Protein AF-A0AA88YKV3-F1 (afdb_monomer)

Mean predicted aligned error: 18.61 Å

Foldseek 3Di:
DDDDDDDDDDDDDDDDDDPDDDDDDDDDPPPPDDDDPDDDPDPPPDDPDPPPVVVVVVVVCCVVVVPPVVLVVLVVVLVVLVVCLVVDPDDPVVSVVSVVVSVVSVVVSVVVVVVVVVVVVVVVVVVVVVVVVVVVVVVVVVVVVVVVVVVVVVVVVVVVVVVVVVVVVVVVVVVVVDDDPVVVVVVVVVVVVVVVVVVVVVVVVVVVVVVVVVVVVVVVVVVVVVVVVVVVVVVVVVVVVVPVVPD

InterPro domains:
  IPR008501 THO complex subunit 7/Mft1 [PF05615] (57-188)

Sequence (247 aa):
MRKERGGCEGEGGGGLWEVGDKGAERGTLCLFPNPVKGKNEREGEEGGREGSGRYDIIKKRLLIEGDGGNDDKRLNSLLKSFVRWCNSDEGDEDSNLAHQRMLAQLAQSEYTIEKSLYVHRMNLREQENYEKLCKQIESKIKEATEKIAECKSELQQAKRIRKNRQEYDALAKVIQQHPDRQSTTKQLETLDKDVTLLEEQKETLEQKLDLRRKQFHVLIAAIHEMEKILEEDEVKDEENESTMDTS

Secondary structure (DSSP, 8-state):
-------------------------------PPPPP------------STTHHHHHHHHHHHHHHSSHHHHHHHHHHHHHHHHHHHT----HHHHHHHHHHHHHHHHHHHHHHHHHHHHHHHHHHHHHHHHHHHHHHHHHHHHHHHHHHHHHHHHHHHHHHHHHHHHHHHHHHHHTTSPPHHHHHHHHHHHHHHHHHHHHHHHHHHHHHHHHHHHHHHHHHHHHHHHHHHHHHHHHHHHHHHHTT--

Radius of gyration: 63.81 Å; Cα contacts (8 Å, |Δi|>4): 19; chains: 1; bounding box: 122×54×195 Å

Solvent-accessible surface area (backbone atoms only — not comparable to full-atom values): 14901 Å² total; per-residue (Å²): 134,81,90,81,90,84,85,82,88,82,88,86,79,89,82,88,77,84,78,82,88,75,90,75,92,77,93,73,88,77,76,74,78,76,84,78,76,88,72,80,85,72,78,84,83,82,87,84,73,82,65,57,66,58,51,53,50,53,52,52,46,48,64,64,72,50,62,67,69,56,53,57,53,51,52,54,50,47,52,54,50,49,58,48,60,76,70,53,93,61,58,76,70,63,50,50,53,52,51,54,53,48,52,52,52,47,54,54,50,53,51,50,53,53,51,50,54,51,52,51,56,49,51,52,54,50,50,55,50,50,55,51,49,50,54,52,51,53,49,52,50,51,54,51,53,50,52,51,52,50,54,52,51,52,50,53,51,53,50,50,53,52,51,52,51,51,53,50,54,53,51,51,56,57,55,66,74,49,79,60,67,70,61,53,51,53,51,50,57,50,51,52,51,53,49,55,52,50,51,52,51,49,51,56,48,50,55,50,51,52,50,50,54,52,53,51,52,53,51,51,53,53,48,54,51,50,52,50,51,51,55,55,48,54,55,47,51,56,53,51,61,64,52,68,81,67,124

Organism: Pinctada imbricata (NCBI:txid66713)

Structure (mmCIF, N/CA/C/O backbone):
data_AF-A0AA88YKV3-F1
#
_entry.id   AF-A0AA88YKV3-F1
#
loop_
_atom_site.group_PDB
_atom_site.id
_atom_site.type_symbol
_atom_site.label_atom_id
_atom_site.label_alt_id
_atom_site.label_comp_id
_atom_site.label_asym_id
_atom_site.label_entity_id
_atom_site.label_seq_id
_atom_site.pdbx_PDB_ins_code
_atom_site.Cartn_x
_atom_site.Cartn_y
_atom_site.Cartn_z
_atom_site.occupancy
_atom_site.B_iso_or_equiv
_atom_site.auth_seq_id
_atom_site.auth_comp_id
_atom_site.auth_asym_id
_atom_site.auth_atom_id
_atom_site.pdbx_PDB_model_num
ATOM 1 N N . MET A 1 1 ? 18.292 -0.147 72.577 1.00 35.31 1 MET A N 1
ATOM 2 C CA . MET A 1 1 ? 18.913 1.004 71.884 1.00 35.31 1 MET A CA 1
ATOM 3 C C . MET A 1 1 ? 18.288 1.131 70.496 1.00 35.31 1 MET A C 1
ATOM 5 O O . MET A 1 1 ? 18.270 0.118 69.821 1.00 35.31 1 MET A O 1
ATOM 9 N N . ARG A 1 2 ? 17.804 2.345 70.148 1.00 36.56 2 ARG A N 1
ATOM 10 C CA . ARG A 1 2 ? 17.499 2.934 68.805 1.00 36.56 2 ARG A CA 1
ATOM 11 C C . ARG A 1 2 ? 16.545 2.151 67.867 1.00 36.56 2 ARG A C 1
ATOM 13 O O . ARG A 1 2 ? 16.846 1.027 67.516 1.00 36.56 2 ARG A O 1
ATOM 20 N N . LYS A 1 3 ? 15.325 2.608 67.513 1.00 42.56 3 LYS A N 1
ATOM 21 C CA . LYS A 1 3 ? 14.880 3.830 66.773 1.00 42.56 3 LYS A CA 1
ATOM 22 C C . LYS A 1 3 ? 15.580 3.919 65.403 1.00 42.56 3 LYS A C 1
ATOM 24 O O . LYS A 1 3 ? 16.797 3.969 65.392 1.00 42.56 3 LYS A O 1
ATOM 29 N N . GLU A 1 4 ? 14.880 3.783 64.272 1.00 43.06 4 GLU A N 1
ATOM 30 C CA . GLU A 1 4 ? 14.285 4.854 63.428 1.00 43.06 4 GLU A CA 1
ATOM 31 C C . GLU A 1 4 ? 13.470 4.180 62.289 1.00 43.06 4 GLU A C 1
ATOM 33 O O . GLU A 1 4 ? 13.871 3.128 61.808 1.00 43.06 4 GLU A O 1
ATOM 38 N N . ARG A 1 5 ? 12.208 4.534 61.991 1.00 44.56 5 ARG A N 1
ATOM 39 C CA . ARG A 1 5 ? 11.706 5.595 61.080 1.00 44.56 5 ARG A CA 1
ATOM 40 C C . ARG A 1 5 ? 12.505 5.818 59.783 1.00 44.56 5 ARG A C 1
ATOM 42 O O . ARG A 1 5 ? 13.633 6.278 59.834 1.00 44.56 5 ARG A O 1
ATOM 49 N N . GLY A 1 6 ? 11.829 5.653 58.644 1.00 37.69 6 GLY A N 1
ATOM 50 C CA . GLY A 1 6 ? 12.255 6.171 57.343 1.00 37.69 6 GLY A CA 1
ATOM 51 C C . GLY A 1 6 ? 11.133 6.048 56.313 1.00 37.69 6 GLY A C 1
ATOM 52 O O . GLY A 1 6 ? 10.917 4.971 55.771 1.00 37.69 6 GLY A O 1
ATOM 53 N N . GLY A 1 7 ? 10.395 7.138 56.097 1.00 34.47 7 GLY A N 1
ATOM 54 C CA . GLY A 1 7 ? 9.597 7.343 54.891 1.00 34.47 7 GLY A CA 1
ATOM 55 C C . GLY A 1 7 ? 10.447 8.022 53.817 1.00 34.47 7 GLY A C 1
ATOM 56 O O . GLY A 1 7 ? 11.423 8.690 54.150 1.00 34.47 7 GLY A O 1
ATOM 57 N N . CYS A 1 8 ? 10.059 7.865 52.553 1.00 38.47 8 CYS A N 1
ATOM 58 C CA . CYS A 1 8 ? 10.439 8.778 51.481 1.00 38.47 8 CYS A CA 1
ATOM 59 C C . CYS A 1 8 ? 9.261 8.937 50.521 1.00 38.47 8 CYS A C 1
ATOM 61 O O . CYS A 1 8 ? 8.749 7.966 49.965 1.00 38.47 8 CYS A O 1
ATOM 63 N N . GLU A 1 9 ? 8.858 10.192 50.390 1.00 36.56 9 GLU A N 1
ATOM 64 C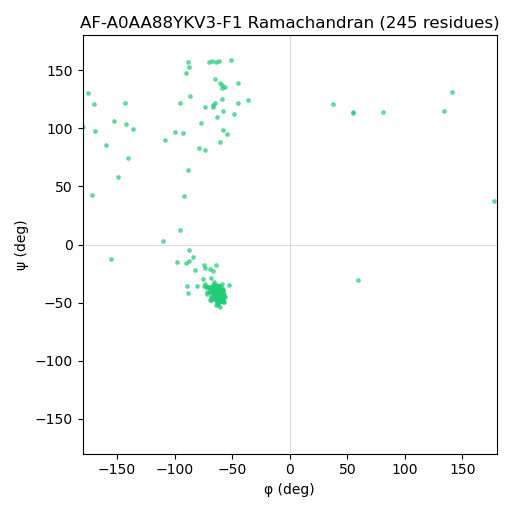 CA . GLU A 1 9 ? 7.977 10.753 49.381 1.00 36.56 9 GLU A CA 1
ATOM 65 C C . GLU A 1 9 ? 8.691 10.783 48.020 1.00 36.56 9 GLU A C 1
ATOM 67 O O . GLU A 1 9 ? 9.920 10.798 47.939 1.00 36.56 9 GLU A O 1
ATOM 72 N N . GLY A 1 10 ? 7.904 10.809 46.948 1.00 36.16 10 GLY A N 1
ATOM 73 C CA . GLY A 1 10 ? 8.374 10.969 45.579 1.00 36.16 10 GLY A CA 1
ATOM 74 C C . GLY A 1 10 ? 7.229 11.453 44.702 1.00 36.16 10 GLY A C 1
ATOM 75 O O . GLY A 1 10 ? 6.502 10.652 44.123 1.00 36.16 10 GLY A O 1
ATOM 76 N N . GLU A 1 11 ? 7.053 12.771 44.685 1.00 37.50 11 GLU A N 1
ATOM 77 C CA . GLU A 1 11 ? 6.176 13.529 43.797 1.00 37.50 11 GLU A CA 1
ATOM 78 C C . GLU A 1 11 ? 6.645 13.483 42.330 1.00 37.50 11 GLU A C 1
ATOM 80 O O . GLU A 1 11 ? 7.827 13.311 42.034 1.00 37.50 11 GLU A O 1
ATOM 85 N N . GLY A 1 12 ? 5.702 13.742 41.420 1.00 35.78 12 GLY A N 1
ATOM 86 C CA . GLY A 1 12 ? 5.938 14.088 40.015 1.00 35.78 12 GLY A CA 1
ATOM 87 C C . GLY A 1 12 ? 5.015 13.285 39.096 1.00 35.78 12 GLY A C 1
ATOM 88 O O . GLY A 1 12 ? 5.107 12.070 39.040 1.00 35.78 12 GLY A O 1
ATOM 89 N N . GLY A 1 13 ? 4.072 13.840 38.344 1.00 34.50 13 GLY A N 1
ATOM 90 C CA . GLY A 1 13 ? 3.822 15.218 37.951 1.00 34.50 13 GLY A CA 1
ATOM 91 C C . GLY A 1 13 ? 3.354 15.205 36.491 1.00 34.50 13 GLY A C 1
ATOM 92 O O . GLY A 1 13 ? 4.001 14.587 35.656 1.00 34.50 13 GLY A O 1
ATOM 93 N N . GLY A 1 14 ? 2.250 15.898 36.198 1.00 33.28 14 GLY A N 1
ATOM 94 C CA . GLY A 1 14 ? 1.965 16.475 34.877 1.00 33.28 14 GLY A CA 1
ATOM 95 C C . GLY A 1 14 ? 1.402 15.550 33.791 1.00 33.28 14 GLY A C 1
ATOM 96 O O . GLY A 1 14 ? 2.096 14.708 33.236 1.00 33.28 14 GLY A O 1
ATOM 97 N N . GLY A 1 15 ? 0.153 15.804 33.391 1.00 34.34 15 GLY A N 1
ATOM 98 C CA . GLY A 1 15 ? -0.417 15.208 32.180 1.00 34.34 15 GLY A CA 1
ATOM 99 C C . GLY A 1 15 ? -1.875 15.559 31.907 1.00 34.34 15 GLY A C 1
ATOM 100 O O . GLY A 1 15 ? -2.638 14.697 31.486 1.00 34.34 15 GLY A O 1
ATOM 101 N N . LEU A 1 16 ? -2.263 16.803 32.191 1.00 33.75 16 LEU A N 1
ATOM 102 C CA . LEU A 1 16 ? -3.545 17.397 31.826 1.00 33.75 16 LEU A CA 1
ATOM 103 C C . LEU A 1 16 ? -3.647 17.461 30.292 1.00 33.75 16 LEU A C 1
ATOM 105 O O . LEU A 1 16 ? -2.940 18.246 29.668 1.00 33.75 16 LEU A O 1
ATOM 109 N N . TRP A 1 17 ? -4.516 16.654 29.685 1.00 34.31 17 TRP A N 1
ATOM 110 C CA . TRP A 1 17 ? -4.969 16.882 28.312 1.00 34.31 17 TRP A CA 1
ATOM 111 C C . TRP A 1 17 ? -6.417 17.351 28.367 1.00 34.31 17 TRP A C 1
ATOM 113 O O . TRP A 1 17 ? -7.357 16.557 28.374 1.00 34.31 17 TRP A O 1
ATOM 123 N N . GLU A 1 18 ? -6.569 18.672 28.451 1.00 32.56 18 GLU A N 1
ATOM 124 C CA . GLU A 1 18 ? -7.800 19.364 28.090 1.00 32.56 18 GLU A CA 1
ATOM 125 C C . GLU A 1 18 ? -8.128 19.036 26.629 1.00 32.56 18 GLU A C 1
ATOM 127 O O . GLU A 1 18 ? -7.399 19.421 25.713 1.00 32.56 18 GLU A O 1
ATOM 132 N N . VAL A 1 19 ? -9.239 18.343 26.390 1.00 41.31 19 VAL A N 1
ATOM 133 C CA . VAL A 1 19 ? -9.866 18.334 25.067 1.00 41.31 19 VAL A CA 1
ATOM 134 C C . VAL A 1 19 ? -11.015 19.322 25.135 1.00 41.31 19 VAL A C 1
ATOM 136 O O . VAL A 1 19 ? -12.089 19.027 25.652 1.00 41.31 19 VAL A O 1
ATOM 139 N N . GLY A 1 20 ? -10.713 20.533 24.672 1.00 33.72 20 GLY A N 1
ATOM 140 C CA . GLY A 1 20 ? -11.648 21.638 24.573 1.00 33.72 20 GLY A CA 1
ATOM 141 C C . GLY A 1 20 ? -12.844 21.288 23.697 1.00 33.72 20 GLY A C 1
ATOM 142 O O . GLY A 1 20 ? -12.710 20.911 22.532 1.00 33.72 20 GLY A O 1
ATOM 143 N N . ASP A 1 21 ? -14.011 21.469 24.296 1.00 37.34 21 ASP A N 1
ATOM 144 C CA . ASP A 1 21 ? -15.317 21.424 23.670 1.00 37.34 21 ASP A CA 1
ATOM 145 C C . ASP A 1 21 ? -15.514 22.697 22.827 1.00 37.34 21 ASP A C 1
ATOM 147 O O . ASP A 1 21 ? -15.481 23.821 23.337 1.00 37.34 21 ASP A O 1
ATOM 151 N N . LYS A 1 22 ? -15.687 22.537 21.514 1.00 42.28 22 LYS A N 1
ATOM 152 C CA . LYS A 1 22 ? -16.253 23.572 20.641 1.00 42.28 22 LYS A CA 1
ATOM 153 C C . LYS A 1 22 ? -17.252 22.919 19.705 1.00 42.28 22 LYS A C 1
ATOM 155 O O . LYS A 1 22 ? -16.893 22.335 18.684 1.00 42.28 22 LYS A O 1
ATOM 160 N N . GLY A 1 23 ? -18.520 23.057 20.073 1.00 36.56 23 GLY A N 1
ATOM 161 C CA . GLY A 1 23 ? -19.649 22.761 19.213 1.00 36.56 23 GLY A CA 1
ATOM 162 C C . GLY A 1 23 ? -19.662 23.628 17.954 1.00 36.56 23 GLY A C 1
ATOM 163 O O . GLY A 1 23 ? -19.419 24.834 17.993 1.00 36.56 23 GLY A O 1
ATOM 164 N N . ALA A 1 24 ? -20.000 22.991 16.838 1.00 35.62 24 ALA A N 1
ATOM 165 C CA . ALA A 1 24 ? -20.683 23.620 15.720 1.00 35.62 24 ALA A CA 1
ATOM 166 C C . ALA A 1 24 ? -21.480 22.541 14.984 1.00 35.62 24 ALA A C 1
ATOM 168 O O . ALA A 1 24 ? -20.936 21.676 14.297 1.00 35.62 24 ALA A O 1
ATOM 169 N N . GLU A 1 25 ? -22.791 22.602 15.170 1.00 39.03 25 GLU A N 1
ATOM 170 C CA . GLU A 1 25 ? -23.783 21.875 14.400 1.00 39.03 25 GLU A CA 1
ATOM 171 C C . GLU A 1 25 ? -23.633 22.183 12.903 1.00 39.03 25 GLU A C 1
ATOM 173 O O . GLU A 1 25 ? -23.511 23.340 12.496 1.00 39.03 25 GLU A O 1
ATOM 178 N N . ARG A 1 26 ? -23.702 21.143 12.069 1.00 39.50 26 ARG A N 1
ATOM 179 C CA . ARG A 1 26 ? -24.532 21.122 10.857 1.00 39.50 26 ARG A CA 1
ATOM 180 C C . ARG A 1 26 ? -24.556 19.708 10.300 1.00 39.50 26 ARG A C 1
ATOM 182 O O . ARG A 1 26 ? -23.526 19.113 9.997 1.00 39.50 26 ARG A O 1
ATOM 189 N N . GLY A 1 27 ? -25.768 19.174 10.210 1.00 43.03 27 GLY A N 1
ATOM 190 C CA . GLY A 1 27 ? -26.036 17.845 9.708 1.00 43.03 27 GLY A CA 1
ATOM 191 C C . GLY A 1 27 ? -25.536 17.660 8.282 1.00 43.03 27 GLY A C 1
ATOM 192 O O . GLY A 1 27 ? -25.794 18.455 7.384 1.00 43.03 27 GLY A O 1
ATOM 193 N N . THR A 1 28 ? -24.875 16.536 8.061 1.00 36.38 28 THR A N 1
ATOM 194 C CA . THR A 1 28 ? -24.963 15.825 6.794 1.00 36.38 28 THR A CA 1
ATOM 195 C C . THR A 1 28 ? -24.965 14.350 7.154 1.00 36.38 28 THR A C 1
ATOM 197 O O . THR A 1 28 ? -23.952 13.782 7.556 1.00 36.38 28 THR A O 1
ATOM 200 N N . LEU A 1 29 ? -26.151 13.746 7.088 1.00 36.62 29 LEU A N 1
ATOM 201 C CA . LEU A 1 29 ? -26.323 12.300 7.069 1.00 36.62 29 LEU A CA 1
ATOM 202 C C . LEU A 1 29 ? -25.605 11.773 5.822 1.00 36.62 29 LEU A C 1
ATOM 204 O O . LEU A 1 29 ? -26.194 11.643 4.753 1.00 36.62 29 LEU A O 1
ATOM 208 N N . CYS A 1 30 ? -24.315 11.478 5.946 1.00 31.42 30 CYS A N 1
ATOM 209 C CA . CYS A 1 30 ? -23.611 10.663 4.969 1.00 31.42 30 CYS A CA 1
ATOM 210 C C . CYS A 1 30 ? -24.071 9.217 5.172 1.00 31.42 30 CYS A C 1
ATOM 212 O O . CYS A 1 30 ? -23.420 8.423 5.854 1.00 31.42 30 CYS A O 1
ATOM 214 N N . LEU A 1 31 ? -25.234 8.900 4.598 1.00 37.59 31 LEU A N 1
ATOM 215 C CA . LEU A 1 31 ? -25.661 7.543 4.288 1.00 37.59 31 LEU A CA 1
ATOM 216 C C . LEU A 1 31 ? -24.563 6.911 3.428 1.00 37.59 31 LEU A C 1
ATOM 218 O O . LEU A 1 31 ? -24.512 7.114 2.219 1.00 37.59 31 LEU A O 1
ATOM 222 N N . PHE A 1 32 ? -23.642 6.182 4.057 1.00 36.03 32 PHE A N 1
ATOM 223 C CA . PHE A 1 32 ? -22.751 5.289 3.329 1.00 36.03 32 PHE A CA 1
ATOM 224 C C . PHE A 1 32 ? -23.619 4.163 2.752 1.00 36.03 32 PHE A C 1
ATOM 226 O O . PHE A 1 32 ? -24.257 3.449 3.530 1.00 36.03 32 PHE A O 1
ATOM 233 N N . PRO A 1 33 ? -23.689 4.000 1.420 1.00 40.47 33 PRO A N 1
ATOM 234 C CA . PRO A 1 33 ? -24.485 2.941 0.834 1.00 40.47 33 PRO A CA 1
ATOM 235 C C . PRO A 1 33 ? -23.920 1.566 1.211 1.00 40.47 33 PRO A C 1
ATOM 237 O O . PRO A 1 33 ? -22.708 1.357 1.289 1.00 40.47 33 PRO A O 1
ATOM 240 N N . ASN A 1 34 ? -24.856 0.647 1.450 1.00 40.62 34 ASN A N 1
ATOM 241 C CA . ASN A 1 34 ? -24.658 -0.774 1.724 1.00 40.62 34 ASN A CA 1
ATOM 242 C C . ASN A 1 34 ? -23.762 -1.474 0.679 1.00 40.62 34 ASN A C 1
ATOM 244 O O . ASN A 1 34 ? -23.638 -1.004 -0.456 1.00 40.62 34 ASN A O 1
ATOM 248 N N . PRO A 1 35 ? -23.152 -2.620 1.037 1.00 39.03 35 PRO A N 1
ATOM 249 C CA . PRO A 1 35 ? -22.103 -3.251 0.251 1.00 39.03 35 PRO A CA 1
ATOM 250 C C . PRO A 1 35 ? -22.648 -3.752 -1.089 1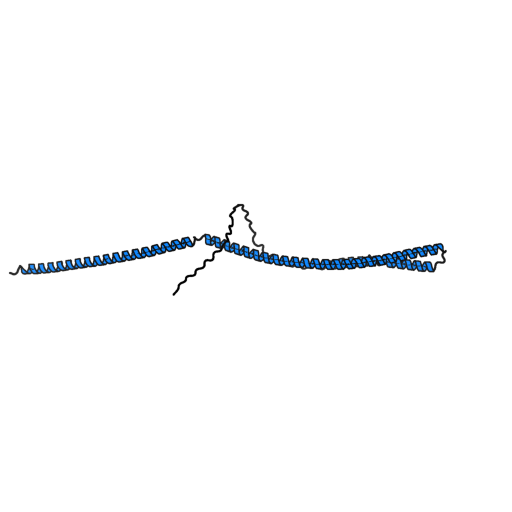.00 39.03 35 PRO A C 1
ATOM 252 O O . PRO A 1 35 ? -23.537 -4.603 -1.150 1.00 39.03 35 PRO A O 1
ATOM 255 N N . VAL A 1 36 ? -22.087 -3.230 -2.180 1.00 43.75 36 VAL A N 1
ATOM 256 C CA . VAL A 1 36 ? -22.326 -3.752 -3.525 1.00 43.75 36 VAL A CA 1
ATOM 257 C C . VAL A 1 36 ? -21.747 -5.164 -3.592 1.00 43.75 36 VAL A C 1
ATOM 259 O O . VAL A 1 36 ? -20.563 -5.380 -3.335 1.00 43.75 36 VAL A O 1
ATOM 262 N N . LYS A 1 37 ? -22.628 -6.117 -3.915 1.00 39.84 37 LYS A N 1
ATOM 263 C CA . LYS A 1 37 ? -22.332 -7.526 -4.192 1.00 39.84 37 LYS A CA 1
ATOM 264 C C . LYS A 1 37 ? -21.116 -7.661 -5.111 1.00 39.84 37 LYS A C 1
ATOM 266 O O . LYS A 1 37 ? -20.981 -6.912 -6.079 1.00 39.84 37 LYS A O 1
ATOM 271 N N . GLY A 1 38 ? -20.273 -8.643 -4.788 1.00 45.12 38 GLY A N 1
ATOM 272 C CA . GLY A 1 38 ? -19.049 -8.976 -5.504 1.00 45.12 38 GLY A CA 1
ATOM 273 C C . GLY A 1 38 ? -19.248 -8.992 -7.016 1.00 45.12 38 GLY A C 1
ATOM 274 O O . GLY A 1 38 ? -20.083 -9.723 -7.546 1.00 45.12 38 GLY A O 1
ATOM 275 N N . LYS A 1 39 ? -18.469 -8.157 -7.699 1.00 37.12 39 LYS A N 1
ATOM 276 C CA . LYS A 1 39 ? -18.205 -8.300 -9.124 1.00 37.12 39 LYS A CA 1
ATOM 277 C C . LYS A 1 39 ? -16.897 -9.063 -9.249 1.00 37.12 39 LYS A C 1
ATOM 279 O O . LYS A 1 39 ? -15.892 -8.615 -8.709 1.00 37.12 39 LYS A O 1
ATOM 284 N N . ASN A 1 40 ? -16.972 -10.199 -9.938 1.00 34.38 40 ASN A N 1
ATOM 285 C CA . ASN A 1 40 ? -15.843 -10.994 -10.401 1.00 34.38 40 ASN A CA 1
ATOM 286 C C . ASN A 1 40 ? -14.681 -10.099 -10.831 1.00 34.38 40 ASN A C 1
ATOM 288 O O . ASN A 1 40 ? -14.838 -9.256 -11.721 1.00 34.38 40 ASN A O 1
ATOM 292 N N . GLU A 1 41 ? -13.527 -10.342 -10.220 1.00 36.69 41 GLU A N 1
ATOM 293 C CA . GLU A 1 41 ? -12.229 -10.024 -10.791 1.00 36.69 41 GLU A CA 1
ATOM 294 C C . GLU A 1 41 ? -12.158 -10.769 -12.129 1.00 36.69 41 GLU A C 1
ATOM 296 O O . GLU A 1 41 ? -11.981 -11.981 -12.187 1.00 36.69 41 GLU A O 1
ATOM 301 N N . ARG A 1 42 ? -12.443 -10.053 -13.221 1.00 38.91 42 ARG A N 1
ATOM 302 C CA . ARG A 1 42 ? -12.072 -10.510 -14.555 1.00 38.91 42 ARG A CA 1
ATOM 303 C C . ARG A 1 42 ? -10.588 -10.225 -14.689 1.00 38.91 42 ARG A C 1
ATOM 305 O O . ARG A 1 42 ? -10.193 -9.068 -14.824 1.00 38.91 42 ARG A O 1
ATOM 312 N N . GLU A 1 43 ? -9.807 -11.290 -14.593 1.00 38.59 43 GLU A N 1
ATOM 313 C CA . GLU A 1 43 ? -8.436 -11.362 -15.072 1.00 38.59 43 GLU A CA 1
ATOM 314 C C . GLU A 1 43 ? -8.406 -10.820 -16.504 1.00 38.59 43 GLU A C 1
ATOM 316 O O . GLU A 1 43 ? -9.034 -11.355 -17.416 1.00 38.59 43 GLU A O 1
ATOM 321 N N . GLY A 1 44 ? -7.756 -9.672 -16.671 1.00 34.53 44 GLY A N 1
ATOM 322 C CA . GLY A 1 44 ? -7.442 -9.100 -17.970 1.00 34.53 44 GLY A CA 1
ATOM 323 C C . GLY A 1 44 ? -6.107 -9.646 -18.451 1.00 34.53 44 GLY A C 1
ATOM 324 O O . GLY A 1 44 ? -5.151 -8.888 -18.564 1.00 34.53 44 GLY A O 1
ATOM 325 N N . GLU A 1 45 ? -6.029 -10.950 -18.697 1.00 46.12 45 GLU A N 1
ATOM 326 C CA . GLU A 1 45 ? -5.022 -11.521 -19.587 1.00 46.12 45 GLU A CA 1
ATOM 327 C C . GLU A 1 45 ? -5.646 -11.608 -20.977 1.00 46.12 45 GLU A C 1
ATOM 329 O O . GLU A 1 45 ? -6.389 -12.536 -21.251 1.00 46.12 45 GLU A O 1
ATOM 334 N N . GLU A 1 46 ? -5.396 -10.617 -21.833 1.00 44.47 46 GLU A N 1
ATOM 335 C CA . GLU A 1 46 ? -5.361 -10.784 -23.294 1.00 44.47 46 GLU A CA 1
ATOM 336 C C . GLU A 1 46 ? -5.033 -9.437 -23.945 1.00 44.47 46 GLU A C 1
ATOM 338 O O . GLU A 1 46 ? -5.859 -8.536 -24.068 1.00 44.47 46 GLU A O 1
ATOM 343 N N . GLY A 1 47 ? -3.775 -9.280 -24.346 1.00 39.75 47 GLY A N 1
ATOM 344 C CA . GLY A 1 47 ? -3.305 -8.064 -25.005 1.00 39.75 47 GLY A CA 1
ATOM 345 C C . GLY A 1 47 ? -1.892 -8.209 -25.545 1.00 39.75 47 GLY A C 1
ATOM 346 O O . GLY A 1 47 ? -1.065 -7.326 -25.360 1.00 39.75 47 GLY A O 1
ATOM 347 N N . GLY A 1 48 ? -1.575 -9.350 -26.159 1.00 42.66 48 GLY A N 1
ATOM 348 C CA . GLY A 1 48 ? -0.203 -9.660 -26.553 1.00 42.66 48 GLY A CA 1
ATOM 349 C C . GLY A 1 48 ? -0.111 -10.532 -27.793 1.00 42.66 48 GLY A C 1
ATOM 350 O O . GLY A 1 48 ? 0.456 -11.613 -27.713 1.00 42.66 48 GLY A O 1
ATOM 351 N N . ARG A 1 49 ? -0.667 -10.107 -28.939 1.00 45.44 49 ARG A N 1
ATOM 352 C CA . ARG A 1 49 ? -0.339 -10.761 -30.229 1.00 45.44 49 ARG A CA 1
ATOM 353 C C . ARG A 1 49 ? -0.502 -9.932 -31.505 1.00 45.44 49 ARG A C 1
ATOM 355 O O . ARG A 1 49 ? 0.054 -10.322 -32.524 1.00 45.44 49 ARG A O 1
ATOM 362 N N . GLU A 1 50 ? -1.150 -8.767 -31.479 1.00 44.38 50 GLU A N 1
ATOM 363 C CA . GLU A 1 50 ? -1.355 -7.961 -32.704 1.00 44.38 50 GLU A CA 1
ATOM 364 C C . GLU A 1 50 ? -0.215 -6.973 -33.038 1.00 44.38 50 GLU A C 1
ATOM 366 O O . GLU A 1 50 ? -0.226 -6.322 -34.086 1.00 44.38 50 GLU A O 1
ATOM 371 N N . GLY A 1 51 ? 0.799 -6.855 -32.174 1.00 51.44 51 GLY A N 1
ATOM 372 C CA . GLY A 1 51 ? 1.946 -5.958 -32.381 1.00 51.44 51 GLY A CA 1
ATOM 373 C C . GLY A 1 51 ? 3.055 -6.513 -33.287 1.00 51.44 51 GLY A C 1
ATOM 374 O O . GLY A 1 51 ? 3.811 -5.733 -33.862 1.00 51.44 51 GLY A O 1
ATOM 375 N N . SER A 1 52 ? 3.144 -7.840 -33.454 1.00 55.78 52 SER A N 1
ATOM 376 C CA . SER A 1 52 ? 4.289 -8.488 -34.121 1.00 55.78 52 SER A CA 1
ATOM 377 C C . SER A 1 52 ? 4.335 -8.200 -35.625 1.00 55.78 52 SER A C 1
ATOM 379 O O . SER A 1 52 ? 5.355 -7.758 -36.142 1.00 55.78 52 SER A O 1
ATOM 381 N N . GLY A 1 53 ? 3.208 -8.347 -36.331 1.00 67.12 53 GLY A N 1
ATOM 382 C CA . GLY A 1 53 ? 3.182 -8.209 -37.793 1.00 67.12 53 GLY A CA 1
ATOM 383 C C . GLY A 1 53 ? 3.476 -6.789 -38.291 1.00 67.12 53 GL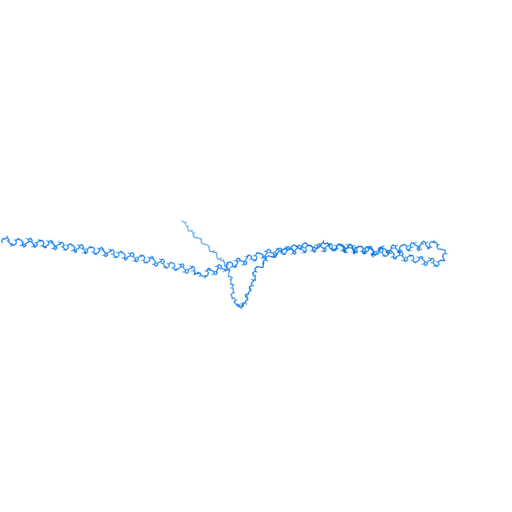Y A C 1
ATOM 384 O O . GLY A 1 53 ? 4.149 -6.614 -39.303 1.00 67.12 53 GLY A O 1
ATOM 385 N N . ARG A 1 54 ? 3.030 -5.753 -37.564 1.00 72.25 54 ARG A N 1
ATOM 386 C CA . ARG A 1 54 ? 3.340 -4.352 -37.906 1.00 72.25 54 ARG A CA 1
ATOM 387 C C . ARG A 1 54 ? 4.813 -4.026 -37.690 1.00 72.25 54 ARG A C 1
ATOM 389 O O . ARG A 1 54 ? 5.403 -3.353 -38.530 1.00 72.25 54 ARG A O 1
ATOM 396 N N . TYR A 1 55 ? 5.404 -4.527 -36.608 1.00 71.88 55 TYR A N 1
ATOM 397 C CA . TYR A 1 55 ? 6.830 -4.364 -36.342 1.00 71.88 55 TYR A CA 1
ATOM 398 C C . TYR A 1 55 ? 7.681 -5.015 -37.440 1.00 71.88 55 TYR A C 1
ATOM 400 O O . TYR A 1 55 ? 8.608 -4.391 -37.952 1.00 71.88 55 TYR A O 1
ATOM 408 N N . ASP A 1 56 ? 7.305 -6.214 -37.885 1.00 75.50 56 ASP A N 1
ATOM 409 C CA . ASP A 1 56 ? 8.005 -6.921 -38.960 1.00 75.50 56 ASP A CA 1
ATOM 410 C C . ASP A 1 56 ? 7.906 -6.197 -40.313 1.00 75.50 56 ASP A C 1
ATOM 412 O O . ASP A 1 56 ? 8.873 -6.169 -41.076 1.00 75.50 56 ASP A O 1
ATOM 416 N N . ILE A 1 57 ? 6.767 -5.560 -40.608 1.00 76.88 57 ILE A N 1
ATOM 417 C CA . ILE A 1 57 ? 6.587 -4.734 -41.813 1.00 76.88 57 ILE A CA 1
ATOM 418 C C . ILE A 1 57 ? 7.443 -3.466 -41.736 1.00 76.88 57 ILE A C 1
ATOM 420 O O . ILE A 1 57 ? 8.128 -3.135 -42.703 1.00 76.88 57 ILE A O 1
ATOM 424 N N . ILE A 1 58 ? 7.451 -2.778 -40.592 1.00 74.88 58 ILE A N 1
ATOM 425 C CA . ILE A 1 58 ? 8.262 -1.570 -40.376 1.00 74.88 58 ILE A CA 1
ATOM 426 C C . ILE A 1 58 ? 9.755 -1.907 -40.479 1.00 74.88 58 ILE A C 1
ATOM 428 O O . ILE A 1 58 ? 10.494 -1.211 -41.171 1.00 74.88 58 ILE A O 1
ATOM 432 N N . LYS A 1 59 ? 10.190 -3.021 -39.881 1.00 72.25 59 LYS A N 1
ATOM 433 C CA . LYS A 1 59 ? 11.568 -3.520 -39.949 1.00 72.25 59 LYS A CA 1
ATOM 434 C C . LYS A 1 59 ? 11.987 -3.871 -41.377 1.00 72.25 59 LYS A C 1
ATOM 436 O O . LYS A 1 59 ? 13.058 -3.461 -41.812 1.00 72.25 59 LYS A O 1
ATOM 441 N N . LYS A 1 60 ? 11.143 -4.587 -42.130 1.00 68.38 60 LYS A N 1
ATOM 442 C CA . LYS A 1 60 ? 11.399 -4.895 -43.549 1.00 68.38 60 LYS A CA 1
ATOM 443 C C . LYS A 1 60 ? 11.465 -3.631 -44.399 1.00 68.38 60 LYS A C 1
ATOM 445 O O . LYS A 1 60 ? 12.352 -3.516 -45.236 1.00 68.38 60 LYS A O 1
ATOM 450 N N . ARG A 1 61 ? 10.570 -2.670 -44.164 1.00 69.31 61 ARG A N 1
ATOM 451 C CA . ARG A 1 61 ? 10.562 -1.392 -44.879 1.00 69.31 61 ARG A CA 1
ATOM 452 C C . ARG A 1 61 ? 11.826 -0.579 -44.603 1.00 69.31 61 ARG A C 1
ATOM 454 O O . ARG A 1 61 ? 12.455 -0.129 -45.548 1.00 69.31 61 ARG A O 1
ATOM 461 N N . LEU A 1 62 ? 12.250 -0.482 -43.344 1.00 68.94 62 LEU A N 1
ATOM 462 C CA . LEU A 1 62 ? 13.506 0.168 -42.952 1.00 68.94 62 LEU A CA 1
ATOM 463 C C . LEU A 1 62 ? 14.744 -0.511 -43.550 1.00 68.94 62 LEU A C 1
ATOM 465 O O . LEU A 1 62 ? 15.685 0.179 -43.907 1.00 68.94 62 LEU A O 1
ATOM 469 N N . LEU A 1 63 ? 14.755 -1.838 -43.687 1.00 63.91 63 LEU A N 1
ATOM 470 C CA . LEU A 1 63 ? 15.880 -2.565 -44.290 1.00 63.91 63 LEU A CA 1
ATOM 471 C C . LEU A 1 63 ? 15.944 -2.427 -45.821 1.00 63.91 63 LEU A C 1
ATOM 473 O O . LEU A 1 63 ? 17.029 -2.497 -46.387 1.00 63.91 63 LEU A O 1
ATOM 477 N N . ILE A 1 64 ? 14.800 -2.252 -46.491 1.00 63.72 64 ILE A N 1
ATOM 478 C CA . ILE A 1 64 ? 14.717 -2.124 -47.956 1.00 63.72 64 ILE A CA 1
ATOM 479 C C . ILE A 1 64 ? 14.867 -0.659 -48.403 1.00 63.72 64 ILE A C 1
ATOM 481 O O . ILE A 1 64 ? 15.545 -0.385 -49.390 1.00 63.72 64 ILE A O 1
ATOM 485 N N . GLU A 1 65 ? 14.241 0.285 -47.693 1.00 58.38 65 GLU A N 1
ATOM 486 C CA . GLU A 1 65 ? 14.284 1.728 -47.990 1.00 58.38 65 GLU A CA 1
ATOM 487 C C . GLU A 1 65 ? 15.446 2.447 -47.277 1.00 58.38 65 GLU A C 1
ATOM 489 O O . GLU A 1 65 ? 15.805 3.563 -47.652 1.00 58.38 65 GLU A O 1
ATOM 494 N N . GLY A 1 66 ? 16.053 1.825 -46.262 1.00 59.72 66 GLY A N 1
ATOM 495 C CA . GLY A 1 66 ? 17.190 2.373 -45.529 1.00 59.72 66 GLY A CA 1
ATOM 496 C C . GLY A 1 66 ? 18.493 2.201 -46.293 1.00 59.72 66 GLY A C 1
ATOM 497 O O . GLY A 1 66 ? 19.231 1.266 -46.019 1.00 59.72 66 GLY A O 1
ATOM 498 N N . ASP A 1 67 ? 18.751 3.118 -47.227 1.00 56.47 67 ASP A N 1
ATOM 499 C CA . ASP A 1 67 ? 20.043 3.499 -47.842 1.00 56.47 67 ASP A CA 1
ATOM 500 C C . ASP A 1 67 ? 20.861 2.414 -48.592 1.00 56.47 67 ASP A C 1
ATOM 502 O O . ASP A 1 67 ? 21.493 2.704 -49.607 1.00 56.47 67 ASP A O 1
ATOM 506 N N . GLY A 1 68 ? 20.793 1.138 -48.204 1.00 59.12 68 GLY A N 1
ATOM 507 C CA . GLY A 1 68 ? 21.682 0.073 -48.681 1.00 59.12 68 GLY A CA 1
ATOM 508 C C . GLY A 1 68 ? 21.542 -0.290 -50.162 1.00 59.12 68 GLY A C 1
ATOM 509 O O . GLY A 1 68 ? 22.483 -0.799 -50.759 1.00 59.12 68 GLY A O 1
ATOM 510 N N . GLY A 1 69 ? 20.398 -0.001 -50.790 1.00 64.19 69 GLY A N 1
ATOM 511 C CA . GLY A 1 69 ? 20.186 -0.260 -52.221 1.00 64.19 69 GLY A CA 1
ATOM 512 C C . GLY A 1 69 ? 20.636 0.872 -53.152 1.00 64.19 69 GLY A C 1
ATOM 513 O O . GLY A 1 69 ? 20.709 0.676 -54.367 1.00 64.19 69 GLY A O 1
ATOM 514 N N . ASN A 1 70 ? 20.889 2.071 -52.620 1.00 71.69 70 ASN A N 1
ATOM 515 C CA . ASN A 1 70 ? 21.268 3.233 -53.426 1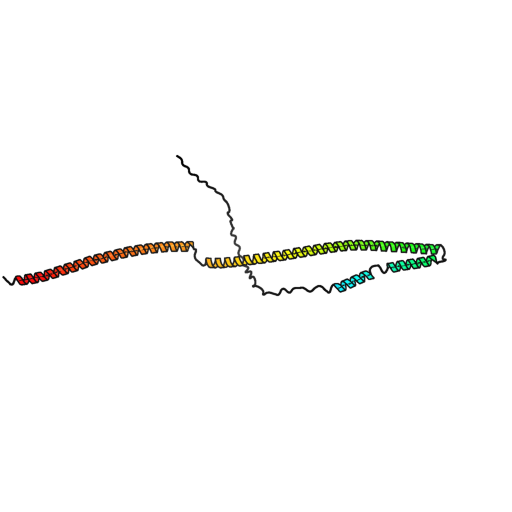.00 71.69 70 ASN A CA 1
ATOM 516 C C . ASN A 1 70 ? 22.789 3.318 -53.607 1.00 71.69 70 ASN A C 1
ATOM 518 O O . ASN A 1 70 ? 23.275 3.676 -54.680 1.00 71.69 70 ASN A O 1
ATOM 522 N N . ASP A 1 71 ? 23.542 2.929 -52.582 1.00 76.75 71 ASP A N 1
ATOM 523 C CA . ASP A 1 71 ? 25.002 3.000 -52.601 1.00 76.75 71 ASP A CA 1
ATOM 524 C C . ASP A 1 71 ? 25.631 1.937 -53.503 1.00 76.75 71 ASP A C 1
ATOM 526 O O . ASP A 1 71 ? 26.546 2.250 -54.261 1.00 76.75 71 ASP A O 1
ATOM 530 N N . ASP A 1 72 ? 25.064 0.729 -53.547 1.00 82.31 72 ASP A N 1
ATOM 531 C CA . ASP A 1 72 ? 25.476 -0.306 -54.503 1.00 82.31 72 ASP A CA 1
ATOM 532 C C . ASP A 1 72 ? 25.304 0.159 -55.963 1.00 82.31 72 ASP A C 1
ATOM 534 O O . ASP A 1 72 ? 26.177 -0.042 -56.809 1.00 82.31 72 ASP A O 1
ATOM 538 N N . LYS A 1 73 ? 24.221 0.887 -56.271 1.00 83.81 73 LYS A N 1
ATOM 539 C CA . LYS A 1 73 ? 24.014 1.481 -57.604 1.00 83.81 73 LYS A CA 1
ATOM 540 C C . LYS A 1 73 ? 25.043 2.565 -57.916 1.00 83.81 73 LYS A C 1
ATOM 542 O O . LYS A 1 73 ? 25.520 2.634 -59.051 1.00 83.81 73 LYS A O 1
ATOM 547 N N . ARG A 1 74 ? 25.392 3.400 -56.932 1.00 84.31 74 ARG A N 1
ATOM 548 C CA . ARG A 1 74 ? 26.422 4.442 -57.076 1.00 84.31 74 ARG A CA 1
ATOM 549 C C . ARG A 1 74 ? 27.799 3.836 -57.338 1.00 84.31 74 ARG A C 1
ATOM 551 O O . ARG A 1 74 ? 28.447 4.239 -58.301 1.00 84.31 74 ARG A O 1
ATOM 558 N N . LEU A 1 75 ? 28.198 2.822 -56.571 1.00 87.56 75 LEU A N 1
ATOM 559 C CA . LEU A 1 75 ? 29.465 2.107 -56.758 1.00 87.56 75 LEU A CA 1
ATOM 560 C C . LEU A 1 75 ? 29.523 1.384 -58.110 1.00 87.56 75 LEU A C 1
ATOM 562 O O . LEU A 1 75 ? 30.510 1.502 -58.833 1.00 87.56 75 LEU A O 1
ATOM 566 N N . ASN A 1 76 ? 28.439 0.716 -58.515 1.00 89.56 76 ASN A N 1
ATOM 567 C CA . ASN A 1 76 ? 28.340 0.104 -59.842 1.00 89.56 76 ASN A CA 1
ATOM 568 C C . ASN A 1 76 ? 28.425 1.139 -60.979 1.00 89.56 76 ASN A C 1
ATOM 570 O O . ASN A 1 76 ? 28.993 0.858 -62.036 1.00 89.56 76 ASN A O 1
ATOM 574 N N . SER A 1 77 ? 27.869 2.340 -60.790 1.00 89.62 77 SER A N 1
ATOM 575 C CA . SER A 1 77 ? 27.975 3.437 -61.760 1.00 89.62 77 SER A CA 1
ATOM 576 C C . SER A 1 77 ? 29.397 3.995 -61.847 1.00 89.62 77 SER A C 1
ATOM 578 O O . SER A 1 77 ? 29.881 4.250 -62.952 1.00 89.62 77 SER A O 1
ATOM 580 N N . LEU A 1 78 ? 30.078 4.148 -60.709 1.00 91.12 78 LEU A N 1
ATOM 581 C CA . LEU A 1 78 ? 31.480 4.561 -60.652 1.00 91.12 78 LEU A CA 1
ATOM 582 C C . LEU A 1 78 ? 32.372 3.535 -61.362 1.00 91.12 78 LEU A C 1
ATOM 584 O O . LEU A 1 78 ? 33.157 3.906 -62.229 1.00 91.12 78 LEU A O 1
ATOM 588 N N . LEU A 1 79 ? 32.174 2.240 -61.090 1.00 91.50 79 LEU A N 1
ATOM 589 C CA . LEU A 1 79 ? 32.909 1.149 -61.736 1.00 91.50 79 LEU A CA 1
ATOM 590 C C . LEU A 1 79 ? 32.734 1.153 -63.262 1.00 91.50 79 LEU A C 1
ATOM 592 O O . LEU A 1 79 ? 33.711 1.056 -64.000 1.00 91.50 79 LEU A O 1
ATOM 596 N N . LYS A 1 80 ? 31.499 1.309 -63.756 1.00 91.12 80 LYS A N 1
ATOM 597 C CA . LYS A 1 80 ? 31.231 1.408 -65.203 1.00 91.12 80 LYS A CA 1
ATOM 598 C C . LYS A 1 80 ? 31.883 2.644 -65.826 1.00 91.12 80 LYS A C 1
ATOM 600 O O . LYS A 1 80 ? 32.380 2.561 -66.947 1.00 91.12 80 LYS A O 1
ATOM 605 N N . SER A 1 81 ? 31.882 3.769 -65.110 1.00 89.44 81 SER A N 1
ATOM 606 C CA . SER A 1 81 ? 32.517 5.018 -65.555 1.00 89.44 81 SER A CA 1
ATOM 607 C C . SER A 1 81 ? 34.037 4.873 -65.630 1.00 89.44 81 SER A C 1
ATOM 609 O O . SER A 1 81 ? 34.634 5.286 -66.618 1.00 89.44 81 SER A O 1
ATOM 611 N N . PHE A 1 82 ? 34.638 4.193 -64.652 1.00 90.06 82 PHE A N 1
ATOM 612 C CA . PHE A 1 82 ? 36.063 3.879 -64.618 1.00 90.06 82 PHE A CA 1
ATOM 613 C C . PHE A 1 82 ? 36.483 2.968 -65.770 1.00 90.06 82 PHE A C 1
ATOM 615 O O . PHE A 1 82 ? 37.399 3.300 -66.514 1.00 90.06 82 PHE A O 1
ATOM 622 N N . VAL A 1 83 ? 35.761 1.864 -65.992 1.00 90.56 83 VAL A N 1
ATOM 623 C CA . VAL A 1 83 ? 36.044 0.953 -67.112 1.00 90.56 83 VAL A CA 1
ATOM 624 C C . VAL A 1 83 ? 35.906 1.670 -68.456 1.00 90.56 83 VAL A C 1
ATOM 626 O O . VAL A 1 83 ? 36.717 1.440 -69.348 1.00 90.56 83 VAL A O 1
ATOM 629 N N . ARG A 1 84 ? 34.913 2.554 -68.622 1.00 88.81 84 ARG A N 1
ATOM 630 C CA . ARG A 1 84 ? 34.780 3.359 -69.845 1.00 88.81 84 ARG A CA 1
ATOM 631 C C . ARG A 1 84 ? 35.965 4.309 -70.026 1.00 88.81 84 ARG A C 1
ATOM 633 O O . ARG A 1 84 ? 36.506 4.352 -71.121 1.00 88.81 84 ARG A O 1
ATOM 640 N N . TRP A 1 85 ? 36.369 5.011 -68.970 1.00 87.88 85 TRP A N 1
ATOM 641 C CA . TRP A 1 85 ? 37.492 5.951 -68.990 1.00 87.88 85 TRP A CA 1
ATOM 642 C C . TRP A 1 85 ? 38.835 5.271 -69.311 1.00 87.88 85 TRP A C 1
ATOM 644 O O . TRP A 1 85 ? 39.642 5.812 -70.054 1.00 87.88 85 TRP A O 1
ATOM 654 N N . CYS A 1 86 ? 39.062 4.041 -68.838 1.00 87.38 86 CYS A N 1
ATOM 655 C CA . CYS A 1 86 ? 40.264 3.276 -69.194 1.00 87.38 86 CYS A CA 1
ATOM 656 C C . CYS A 1 86 ? 40.307 2.821 -70.664 1.00 87.38 86 CYS A C 1
ATOM 658 O O . CYS A 1 86 ? 41.379 2.480 -71.153 1.00 87.38 86 CYS A O 1
ATOM 660 N N . ASN A 1 87 ? 39.157 2.760 -71.344 1.00 85.69 87 ASN A N 1
ATOM 661 C CA . ASN A 1 87 ? 39.034 2.272 -72.722 1.00 85.69 87 ASN A CA 1
ATOM 662 C C . ASN A 1 87 ? 38.708 3.390 -73.732 1.00 85.69 87 ASN A C 1
ATOM 664 O O . ASN A 1 87 ? 38.471 3.096 -74.903 1.00 85.69 87 ASN A O 1
ATOM 668 N N . SER A 1 88 ? 38.634 4.649 -73.296 1.00 76.62 88 SER A N 1
ATOM 669 C CA . SER A 1 88 ? 38.352 5.796 -74.160 1.00 76.62 88 SER A CA 1
ATOM 670 C C . SER A 1 88 ? 39.634 6.347 -74.781 1.00 76.62 88 SER A C 1
ATOM 672 O O . SER A 1 88 ? 40.565 6.685 -74.059 1.00 76.62 88 SER A O 1
ATOM 674 N N . ASP A 1 89 ? 39.640 6.495 -76.106 1.00 67.81 89 ASP A N 1
ATOM 675 C CA . ASP A 1 89 ? 40.671 7.197 -76.892 1.00 67.81 89 ASP A CA 1
ATOM 676 C C . ASP A 1 89 ? 40.267 8.680 -77.082 1.00 67.81 89 ASP A C 1
ATOM 678 O O . ASP A 1 89 ? 40.283 9.227 -78.183 1.00 67.81 89 ASP A O 1
ATOM 682 N N . GLU A 1 90 ? 39.743 9.295 -76.012 1.00 62.88 90 GLU A N 1
ATOM 683 C CA . GLU A 1 90 ? 39.259 10.685 -75.997 1.00 62.88 90 GLU A CA 1
ATOM 684 C C . GLU A 1 90 ? 40.405 11.659 -75.673 1.00 62.88 90 GLU A C 1
ATOM 686 O O . GLU A 1 90 ? 41.375 11.292 -75.011 1.00 62.88 90 GLU A O 1
ATOM 691 N N . GLY A 1 91 ? 40.306 12.909 -76.141 1.00 67.44 91 GLY A N 1
ATOM 692 C CA . GLY A 1 91 ? 41.341 13.926 -75.922 1.00 67.44 91 GLY A CA 1
ATOM 693 C C . GLY A 1 91 ? 41.579 14.255 -74.440 1.00 67.44 91 GLY A C 1
ATOM 694 O O . GLY A 1 91 ? 40.701 14.067 -73.595 1.00 67.44 91 GLY A O 1
ATOM 695 N N . ASP A 1 92 ? 42.762 14.798 -74.130 1.00 69.25 92 ASP A N 1
ATOM 696 C CA . ASP A 1 92 ? 43.238 15.040 -72.755 1.00 69.25 92 ASP A CA 1
ATOM 697 C C . ASP A 1 92 ? 42.252 15.836 -71.868 1.00 69.25 92 ASP A C 1
ATOM 699 O O . ASP A 1 92 ? 42.128 15.568 -70.670 1.00 69.25 92 ASP A O 1
ATOM 703 N N . GLU A 1 93 ? 41.511 16.788 -72.445 1.00 74.25 93 GLU A N 1
ATOM 704 C CA . GLU A 1 93 ? 40.523 17.625 -71.741 1.00 74.25 93 GLU A CA 1
ATOM 705 C C . GLU A 1 93 ? 39.285 16.828 -71.274 1.00 74.25 93 GLU A C 1
ATOM 707 O O . GLU A 1 93 ? 38.882 16.924 -70.108 1.00 74.25 93 GLU A O 1
ATOM 712 N N . ASP A 1 94 ? 38.708 15.993 -72.146 1.00 79.50 94 ASP A N 1
ATOM 713 C CA . ASP A 1 94 ? 37.516 15.186 -71.839 1.00 79.50 94 ASP A CA 1
ATOM 714 C C . ASP A 1 94 ? 37.849 14.054 -70.855 1.00 79.50 94 ASP A C 1
ATOM 716 O O . ASP A 1 94 ? 37.096 13.780 -69.909 1.00 79.50 94 ASP A O 1
ATOM 720 N N . SER A 1 95 ? 39.041 13.469 -71.002 1.00 82.56 95 SER A N 1
ATOM 721 C CA . SER A 1 95 ? 39.587 12.483 -70.070 1.00 82.56 95 SER A CA 1
ATOM 722 C C . SER A 1 95 ? 39.766 13.063 -68.659 1.00 82.56 95 SER A C 1
ATOM 724 O O . SER A 1 95 ? 39.373 12.435 -67.668 1.00 82.56 95 SER A O 1
ATOM 726 N N . ASN A 1 96 ? 40.277 14.292 -68.536 1.00 85.94 96 ASN A N 1
ATOM 727 C CA . ASN A 1 96 ? 40.445 14.950 -67.239 1.00 85.94 96 ASN A CA 1
ATOM 728 C C . ASN A 1 96 ? 39.095 15.276 -66.568 1.00 85.94 96 ASN A C 1
ATOM 730 O O . ASN A 1 96 ? 38.928 15.079 -65.360 1.00 85.94 96 ASN A O 1
ATOM 734 N N . LEU A 1 97 ? 38.091 15.706 -67.339 1.00 87.75 97 LEU A N 1
ATOM 735 C CA . LEU A 1 97 ? 36.743 15.959 -66.823 1.00 87.75 97 LEU A CA 1
ATOM 736 C C . LEU A 1 97 ? 36.072 14.674 -66.306 1.00 87.75 97 LEU A C 1
ATOM 738 O O . LEU A 1 97 ? 35.428 14.685 -65.250 1.00 87.75 97 LEU A O 1
ATOM 742 N N . ALA A 1 98 ? 36.225 13.557 -67.021 1.00 87.25 98 ALA A N 1
ATOM 743 C CA . ALA A 1 98 ? 35.738 12.251 -66.581 1.00 87.25 98 ALA A CA 1
ATOM 744 C C . ALA A 1 98 ? 36.426 11.795 -65.282 1.00 87.25 98 ALA A C 1
ATOM 746 O O . ALA A 1 98 ? 35.748 11.350 -64.351 1.00 87.25 98 ALA A O 1
ATOM 747 N N . HIS A 1 99 ? 37.742 11.989 -65.173 1.00 89.06 99 HIS A N 1
ATOM 748 C CA . HIS A 1 99 ? 38.510 11.694 -63.965 1.00 89.06 99 HIS A CA 1
ATOM 749 C C . HIS A 1 99 ? 38.038 12.513 -62.748 1.00 89.06 99 HIS A C 1
ATOM 751 O O . HIS A 1 99 ? 37.750 11.943 -61.693 1.00 89.06 99 HIS A O 1
ATOM 757 N N . GLN A 1 100 ? 37.847 13.829 -62.894 1.00 91.19 100 GLN A N 1
ATOM 758 C CA . GLN A 1 100 ? 37.325 14.676 -61.811 1.00 91.19 100 GLN A CA 1
ATOM 759 C C . GLN A 1 100 ? 35.917 14.263 -61.360 1.00 91.19 100 GLN A C 1
ATOM 761 O O . GLN A 1 100 ? 35.619 14.253 -60.163 1.00 91.19 100 GLN A O 1
ATOM 766 N N . ARG A 1 101 ? 35.047 13.871 -62.300 1.00 90.56 101 ARG A N 1
ATOM 767 C CA . ARG A 1 101 ? 33.704 13.357 -61.983 1.00 90.56 101 ARG A CA 1
ATOM 768 C C . ARG A 1 101 ? 33.760 12.054 -61.184 1.00 90.56 101 ARG A C 1
ATOM 770 O O . ARG A 1 101 ? 32.973 11.894 -60.253 1.00 90.56 101 ARG A O 1
ATOM 777 N N . MET A 1 102 ? 34.682 11.147 -61.509 1.00 92.00 102 MET A N 1
ATOM 778 C CA . MET A 1 102 ? 34.878 9.911 -60.744 1.00 92.00 102 MET A CA 1
ATOM 779 C C . MET A 1 102 ? 35.391 10.184 -59.328 1.00 92.00 102 MET A C 1
ATOM 781 O O . MET A 1 102 ? 34.875 9.596 -58.381 1.00 92.00 102 MET A O 1
ATOM 785 N N . LEU A 1 103 ? 36.333 11.118 -59.157 1.00 92.56 103 LEU A N 1
ATOM 786 C CA . LEU A 1 103 ? 36.808 11.532 -57.830 1.00 92.56 103 LEU A CA 1
ATOM 787 C C . LEU A 1 103 ? 35.681 12.116 -56.969 1.00 92.56 103 LEU A C 1
ATOM 789 O O . LEU A 1 103 ? 35.558 11.772 -55.796 1.00 92.56 103 LEU A O 1
ATOM 793 N N . ALA A 1 104 ? 34.810 12.943 -57.552 1.00 92.31 104 ALA A N 1
ATOM 794 C CA . ALA A 1 104 ? 33.647 13.475 -56.844 1.00 92.31 104 ALA A CA 1
ATOM 795 C C . ALA A 1 104 ? 32.662 12.365 -56.421 1.00 92.31 104 ALA A C 1
ATOM 797 O O . ALA A 1 104 ? 32.124 12.397 -55.313 1.00 92.31 104 ALA A O 1
ATOM 798 N N . GLN A 1 105 ? 32.442 11.359 -57.275 1.00 90.19 105 GLN A N 1
ATOM 799 C CA . GLN A 1 105 ? 31.608 10.193 -56.949 1.00 90.19 105 GLN A CA 1
ATOM 800 C C . GLN A 1 105 ? 32.224 9.316 -55.847 1.00 90.19 105 GLN A C 1
ATOM 802 O O . GLN A 1 105 ? 31.490 8.804 -54.997 1.00 90.19 105 GLN A O 1
ATOM 807 N N . LEU A 1 106 ? 33.552 9.162 -55.835 1.00 90.38 106 LEU A N 1
ATOM 808 C CA . LEU A 1 106 ? 34.280 8.456 -54.781 1.00 90.38 106 LEU A CA 1
ATOM 809 C C . LEU A 1 106 ? 34.123 9.179 -53.436 1.00 90.38 106 LEU A C 1
ATOM 811 O O . LEU A 1 106 ? 33.642 8.574 -52.482 1.00 90.38 106 LEU A O 1
ATOM 815 N N . ALA A 1 107 ? 34.405 10.485 -53.392 1.00 92.31 107 ALA A N 1
ATOM 816 C CA . ALA A 1 107 ? 34.268 11.300 -52.183 1.00 92.31 107 ALA A CA 1
ATOM 817 C C . ALA A 1 107 ? 32.833 11.276 -51.624 1.00 92.31 107 ALA A C 1
ATOM 819 O O . ALA A 1 107 ? 32.613 11.185 -50.416 1.00 92.31 107 ALA A O 1
ATOM 820 N N . GLN A 1 108 ? 31.825 11.293 -52.503 1.00 89.88 108 GLN A N 1
ATOM 821 C CA . GLN A 1 108 ? 30.426 11.162 -52.097 1.00 89.88 108 GLN A CA 1
ATOM 822 C C . GLN A 1 108 ? 30.110 9.781 -51.500 1.00 89.88 108 GLN A C 1
ATOM 824 O O . GLN A 1 108 ? 29.266 9.682 -50.607 1.00 89.88 108 GLN A O 1
ATOM 829 N N . SER A 1 109 ? 30.753 8.721 -51.994 1.00 88.69 109 SER A N 1
ATOM 830 C CA . SER A 1 109 ? 30.582 7.357 -51.480 1.00 88.69 109 SER A CA 1
ATOM 831 C C . SER A 1 109 ? 31.245 7.198 -50.110 1.00 88.69 109 SER A C 1
ATOM 833 O O . SER A 1 109 ? 30.626 6.659 -49.195 1.00 88.69 109 SER A O 1
ATOM 835 N N . GLU A 1 110 ? 32.451 7.744 -49.937 1.00 90.19 110 GLU A N 1
ATOM 836 C CA . GLU A 1 110 ? 33.159 7.799 -48.651 1.00 90.19 110 GLU A CA 1
ATOM 837 C C . GLU A 1 110 ? 32.333 8.534 -47.588 1.00 90.19 110 GLU A C 1
ATOM 839 O O . GLU A 1 110 ? 32.091 7.997 -46.506 1.00 90.19 110 GLU A O 1
ATOM 844 N N . TYR A 1 111 ? 31.798 9.710 -47.931 1.00 91.12 111 TYR A N 1
ATOM 845 C CA . TYR A 1 111 ? 30.926 10.474 -47.039 1.00 91.12 111 TYR A CA 1
ATOM 846 C C . TYR A 1 111 ? 29.694 9.676 -46.589 1.00 91.12 111 TYR A C 1
ATOM 848 O O . TYR A 1 111 ? 29.322 9.702 -45.413 1.00 91.12 111 TYR A O 1
ATOM 856 N N . THR A 1 112 ? 29.041 8.957 -47.506 1.00 86.94 112 THR A N 1
ATOM 857 C CA . THR A 1 112 ? 27.853 8.162 -47.164 1.00 86.94 112 THR A CA 1
ATOM 858 C C . THR A 1 112 ? 28.201 7.007 -46.220 1.00 86.94 112 THR A C 1
ATOM 860 O O . THR A 1 112 ? 27.462 6.763 -45.263 1.00 86.94 112 THR A O 1
ATOM 863 N N . ILE A 1 113 ? 29.351 6.350 -46.414 1.00 86.56 113 ILE A N 1
ATOM 864 C CA . ILE A 1 113 ? 29.842 5.300 -45.508 1.00 86.56 113 ILE A CA 1
ATOM 865 C C . ILE A 1 113 ? 30.079 5.870 -44.107 1.00 86.56 113 ILE A C 1
ATOM 867 O O . ILE A 1 113 ? 29.580 5.316 -43.123 1.00 86.56 113 ILE A O 1
ATOM 871 N N . GLU A 1 114 ? 30.788 6.996 -43.997 1.00 92.50 114 GLU A N 1
ATOM 872 C CA . GLU A 1 114 ? 31.036 7.639 -42.704 1.00 92.50 114 GLU A CA 1
ATOM 873 C C . GLU A 1 114 ? 29.730 8.040 -42.012 1.00 92.50 114 GLU A C 1
ATOM 875 O O . GLU A 1 114 ? 29.528 7.745 -40.830 1.00 92.50 114 GLU A O 1
ATOM 880 N N . LYS A 1 115 ? 28.797 8.646 -42.754 1.00 91.00 115 LYS A N 1
ATOM 881 C CA . LYS A 1 115 ? 27.467 9.001 -42.249 1.00 91.00 115 LYS A CA 1
ATOM 882 C C . LYS A 1 115 ? 26.722 7.774 -41.716 1.00 91.00 115 LYS A C 1
ATOM 884 O O . LYS A 1 115 ? 26.150 7.846 -40.627 1.00 91.00 115 LYS A O 1
ATOM 889 N N . SER A 1 116 ? 26.752 6.653 -42.437 1.00 87.00 116 SER A N 1
ATOM 890 C CA . SER A 1 116 ? 26.123 5.397 -42.010 1.00 87.00 116 SER A CA 1
ATOM 891 C C . SER A 1 116 ? 26.725 4.872 -40.700 1.00 87.00 116 SER A C 1
ATOM 893 O O . SER A 1 116 ? 25.990 4.516 -39.776 1.00 87.00 116 SER A O 1
ATOM 895 N N . LEU A 1 117 ? 28.053 4.933 -40.544 1.00 91.19 117 LEU A N 1
ATOM 896 C CA . LEU A 1 117 ? 28.729 4.574 -39.291 1.00 91.19 117 LEU A CA 1
ATOM 897 C C . LEU A 1 117 ? 28.331 5.485 -38.121 1.00 91.19 117 LEU A C 1
ATOM 899 O O . LEU A 1 117 ? 28.127 5.001 -37.002 1.00 91.19 117 LEU A O 1
ATOM 903 N N . TYR A 1 118 ? 28.195 6.792 -38.356 1.00 93.94 118 TYR A N 1
ATOM 904 C CA . TYR A 1 118 ? 27.719 7.730 -37.337 1.00 93.94 118 TYR A CA 1
ATOM 905 C C . TYR A 1 118 ? 26.285 7.427 -36.901 1.00 93.94 118 TYR A C 1
ATOM 907 O O . TYR A 1 118 ? 26.022 7.366 -35.698 1.00 93.94 118 TYR A O 1
ATOM 915 N N . VAL A 1 119 ? 25.380 7.188 -37.855 1.00 90.62 119 VAL A N 1
ATOM 916 C CA . VAL A 1 119 ? 23.987 6.808 -37.574 1.00 90.62 119 VAL A CA 1
ATOM 917 C C . VAL A 1 119 ? 23.938 5.488 -36.809 1.00 90.62 119 VAL A C 1
ATOM 919 O O . VAL A 1 119 ? 23.247 5.392 -35.800 1.00 90.62 119 VAL A O 1
ATOM 922 N N . HIS A 1 120 ? 24.727 4.489 -37.210 1.00 89.31 120 HIS A N 1
ATOM 923 C CA . HIS A 1 120 ? 24.807 3.217 -36.496 1.00 89.31 120 HIS A CA 1
ATOM 924 C C . HIS A 1 120 ? 25.261 3.401 -35.040 1.00 89.31 120 HIS A C 1
ATOM 926 O O . HIS A 1 120 ? 24.623 2.893 -34.119 1.00 89.31 120 HIS A O 1
ATOM 932 N N . ARG A 1 121 ? 26.321 4.185 -34.806 1.00 94.94 121 ARG A N 1
ATOM 933 C CA . ARG A 1 121 ? 26.812 4.480 -33.451 1.00 94.94 121 ARG A CA 1
ATOM 934 C C . ARG A 1 121 ? 25.781 5.242 -32.614 1.00 94.94 121 ARG A C 1
ATOM 936 O O . ARG A 1 121 ? 25.669 4.989 -31.417 1.00 94.94 121 ARG A O 1
ATOM 943 N N . MET A 1 122 ? 25.055 6.179 -33.219 1.00 95.44 122 MET A N 1
ATOM 944 C CA . MET A 1 122 ? 23.955 6.889 -32.565 1.00 95.44 122 MET A CA 1
ATOM 945 C C . MET A 1 122 ? 22.843 5.913 -32.161 1.00 95.44 122 MET A C 1
ATOM 947 O O . MET A 1 122 ? 22.464 5.898 -30.993 1.00 95.44 122 MET A O 1
ATOM 951 N N . ASN A 1 123 ? 22.410 5.040 -33.075 1.00 93.81 123 ASN A N 1
ATOM 952 C CA . ASN A 1 123 ? 21.369 4.041 -32.820 1.00 93.81 123 ASN A CA 1
ATOM 953 C C . ASN A 1 123 ? 21.750 3.083 -31.682 1.00 93.81 123 ASN A C 1
ATOM 955 O O . ASN A 1 123 ? 20.902 2.753 -30.860 1.00 93.81 123 ASN A O 1
ATOM 959 N N . LEU A 1 124 ? 23.021 2.670 -31.587 1.00 95.50 124 LEU A N 1
ATOM 960 C CA . LEU A 1 124 ? 23.499 1.853 -30.463 1.00 95.50 124 LEU A CA 1
ATOM 961 C C . LEU A 1 124 ? 23.325 2.575 -29.119 1.00 95.50 124 LEU A C 1
ATOM 963 O O . LEU A 1 124 ? 22.826 1.992 -28.159 1.00 95.50 124 LEU A O 1
ATOM 967 N N . ARG A 1 125 ? 23.675 3.865 -29.052 1.00 96.50 125 ARG A N 1
ATOM 968 C CA . ARG A 1 125 ? 23.489 4.668 -27.830 1.00 96.50 125 ARG A CA 1
ATOM 969 C C . ARG A 1 125 ? 22.014 4.864 -27.492 1.00 96.50 125 ARG A C 1
ATOM 971 O O . ARG A 1 125 ? 21.648 4.835 -26.319 1.00 96.50 125 ARG A O 1
ATOM 978 N N . GLU A 1 126 ? 21.171 5.080 -28.497 1.00 95.62 126 GLU A N 1
ATOM 979 C CA . GLU A 1 126 ? 19.724 5.181 -28.303 1.00 95.62 126 GLU A CA 1
ATOM 980 C C . GLU A 1 126 ? 19.142 3.867 -27.785 1.00 95.62 126 GLU A C 1
ATOM 982 O O . GLU A 1 126 ? 18.370 3.887 -26.829 1.00 95.62 126 GLU A O 1
ATOM 987 N N . GLN A 1 127 ? 19.570 2.726 -28.332 1.00 94.88 127 GLN A N 1
ATOM 988 C CA . GLN A 1 127 ? 19.160 1.408 -27.854 1.00 94.88 127 GLN A CA 1
ATOM 989 C C . GLN A 1 127 ? 19.505 1.216 -26.370 1.00 94.88 127 GLN A C 1
ATOM 991 O O . GLN A 1 127 ? 18.627 0.868 -25.582 1.00 94.88 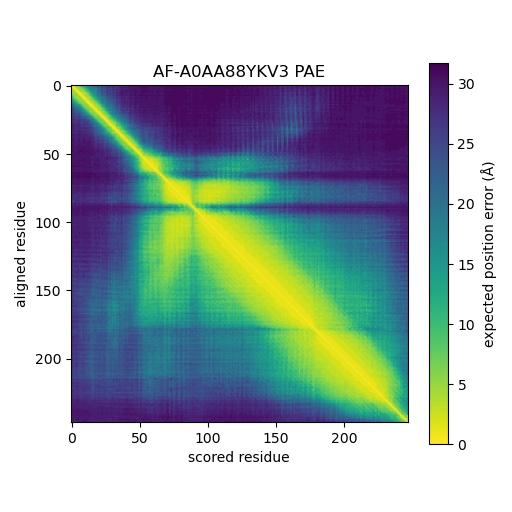127 GLN A O 1
ATOM 996 N N . GLU A 1 128 ? 20.739 1.517 -25.959 1.00 97.38 128 GLU A N 1
ATOM 997 C CA . GLU A 1 128 ? 21.138 1.452 -24.546 1.00 97.38 128 GLU A CA 1
ATOM 998 C C . GLU A 1 128 ? 20.292 2.374 -23.654 1.00 97.38 128 GLU A C 1
ATOM 1000 O O . GLU A 1 128 ? 19.974 2.037 -22.509 1.00 97.38 128 GLU A O 1
ATOM 1005 N N . ASN A 1 129 ? 19.933 3.558 -24.155 1.00 97.81 129 ASN A N 1
ATOM 1006 C CA . ASN A 1 129 ? 19.083 4.495 -23.428 1.00 97.81 129 ASN A CA 1
ATOM 1007 C C . ASN A 1 129 ? 17.657 3.948 -23.266 1.00 97.81 129 ASN A C 1
ATOM 1009 O O . ASN A 1 129 ? 17.102 3.997 -22.167 1.00 97.81 129 ASN A O 1
ATOM 1013 N N . TYR A 1 130 ? 17.082 3.365 -24.320 1.00 97.44 130 TYR A N 1
ATOM 1014 C CA . TYR A 1 130 ? 15.769 2.726 -24.247 1.00 97.44 130 TYR A CA 1
ATOM 1015 C C . TYR A 1 130 ? 15.768 1.533 -23.292 1.00 97.44 130 TYR A C 1
ATOM 1017 O O . TYR A 1 130 ? 14.858 1.420 -22.476 1.00 97.44 130 TYR A O 1
ATOM 1025 N N . GLU A 1 131 ? 16.810 0.700 -23.296 1.00 97.12 131 GLU A N 1
ATOM 1026 C CA . GLU A 1 131 ? 16.944 -0.402 -22.337 1.00 97.12 131 GLU A CA 1
ATOM 1027 C C . GLU A 1 131 ? 16.990 0.096 -20.885 1.00 97.12 131 GLU A C 1
ATOM 1029 O O . GLU A 1 131 ? 16.348 -0.478 -20.000 1.00 97.12 131 GLU A O 1
ATOM 1034 N N . LYS A 1 132 ? 17.715 1.191 -20.620 1.00 97.88 132 LYS A N 1
ATOM 1035 C CA . LYS A 1 132 ? 17.736 1.835 -19.296 1.00 97.88 132 LYS A CA 1
ATOM 1036 C C . LYS A 1 132 ? 16.359 2.372 -18.918 1.00 97.88 132 LYS A C 1
ATOM 1038 O O . LYS A 1 132 ? 15.920 2.161 -17.788 1.00 97.88 132 LYS A O 1
ATOM 1043 N N . LEU A 1 133 ? 15.671 3.033 -19.846 1.00 97.88 133 LEU A N 1
ATOM 1044 C CA . LEU A 1 133 ? 14.341 3.585 -19.610 1.00 97.88 133 LEU A CA 1
ATOM 1045 C C . LEU A 1 133 ? 13.313 2.481 -19.327 1.00 97.88 133 LEU A C 1
ATOM 1047 O O . LEU A 1 133 ? 12.539 2.611 -18.381 1.00 97.88 133 LEU A O 1
ATOM 1051 N N . CYS A 1 134 ? 13.347 1.372 -20.069 1.00 97.62 134 CYS A N 1
ATOM 1052 C CA . CYS A 1 134 ? 12.504 0.203 -19.816 1.00 97.62 134 CYS A CA 1
ATOM 1053 C C . CYS A 1 134 ? 12.706 -0.331 -18.394 1.00 97.62 134 CYS A C 1
ATOM 1055 O O . CYS A 1 134 ? 11.737 -0.450 -17.648 1.00 97.62 134 CYS A O 1
ATOM 1057 N N . LYS A 1 135 ? 13.959 -0.536 -17.967 1.00 98.06 135 LYS A N 1
ATOM 1058 C CA . LYS A 1 135 ? 14.274 -0.987 -16.598 1.00 98.06 135 LYS A CA 1
ATOM 1059 C C . LYS A 1 135 ? 13.770 -0.014 -15.527 1.00 98.06 135 LYS A C 1
ATOM 1061 O O . LYS A 1 135 ? 13.254 -0.438 -14.495 1.00 98.06 135 LYS A O 1
ATOM 1066 N N . GLN A 1 136 ? 13.890 1.294 -15.761 1.00 98.19 136 GLN A N 1
ATOM 1067 C CA . GLN A 1 136 ? 13.367 2.308 -14.839 1.00 98.19 136 GLN A CA 1
ATOM 1068 C C . GLN A 1 136 ? 11.839 2.272 -14.749 1.00 98.19 136 GLN A C 1
ATOM 1070 O O . GLN A 1 136 ? 11.288 2.391 -13.656 1.00 98.19 136 GLN A O 1
ATOM 1075 N N . ILE A 1 137 ? 11.149 2.114 -15.880 1.00 98.06 137 ILE A N 1
ATOM 1076 C CA . ILE A 1 137 ? 9.689 1.995 -15.915 1.00 98.06 137 ILE A CA 1
ATOM 1077 C C . ILE A 1 137 ? 9.249 0.727 -15.179 1.00 98.06 137 ILE A C 1
ATOM 1079 O O . ILE A 1 137 ? 8.353 0.801 -14.344 1.00 98.06 137 ILE A O 1
ATOM 1083 N N . GLU A 1 138 ? 9.911 -0.408 -15.407 1.00 97.94 138 GLU A N 1
ATOM 1084 C CA . GLU A 1 138 ? 9.636 -1.656 -14.688 1.00 97.94 138 GLU A CA 1
ATOM 1085 C C . GLU A 1 138 ? 9.816 -1.509 -13.171 1.00 97.94 138 GLU A C 1
ATOM 1087 O O . GLU A 1 138 ? 8.966 -1.978 -12.414 1.00 97.94 138 GLU A O 1
ATOM 1092 N N . SER A 1 139 ? 10.870 -0.822 -12.711 1.00 98.31 139 SER A N 1
ATOM 1093 C CA . SER A 1 139 ? 11.061 -0.517 -11.282 1.00 98.31 139 SER A CA 1
ATOM 1094 C C . SER A 1 139 ? 9.906 0.314 -10.730 1.00 98.31 139 SER A C 1
ATOM 1096 O O . SER A 1 139 ? 9.300 -0.055 -9.728 1.00 98.31 139 SER A O 1
ATOM 1098 N N . LYS A 1 140 ? 9.530 1.393 -11.427 1.00 98.25 140 LYS A N 1
ATOM 1099 C CA . LYS A 1 140 ? 8.421 2.264 -11.012 1.00 98.25 140 LYS A CA 1
ATOM 1100 C C . LYS A 1 140 ? 7.086 1.527 -10.970 1.00 98.25 140 LYS A C 1
ATOM 1102 O O . LYS A 1 140 ? 6.278 1.793 -10.085 1.00 98.25 140 LYS A O 1
ATOM 1107 N N . ILE A 1 141 ? 6.848 0.606 -11.905 1.00 98.19 141 ILE A N 1
ATOM 1108 C CA . ILE A 1 141 ? 5.657 -0.249 -11.892 1.00 98.19 141 ILE A CA 1
ATOM 1109 C C . ILE A 1 141 ? 5.672 -1.127 -10.641 1.00 98.19 141 ILE A C 1
ATOM 1111 O O . ILE A 1 141 ? 4.680 -1.141 -9.919 1.00 98.19 141 ILE A O 1
ATOM 1115 N N . LYS A 1 142 ? 6.791 -1.798 -10.339 1.00 98.25 142 LYS A N 1
ATOM 1116 C CA . LYS A 1 142 ? 6.922 -2.630 -9.132 1.00 98.25 142 LYS A CA 1
ATOM 1117 C C . LYS A 1 142 ? 6.666 -1.822 -7.858 1.00 98.25 142 LYS A C 1
ATOM 1119 O O . LYS A 1 142 ? 5.805 -2.199 -7.067 1.00 98.25 142 LYS A O 1
ATOM 1124 N N . GLU A 1 143 ? 7.310 -0.668 -7.715 1.00 98.25 143 GLU A N 1
ATOM 1125 C CA . GLU A 1 143 ? 7.108 0.241 -6.579 1.00 98.25 143 GLU A CA 1
ATOM 1126 C C . GLU A 1 143 ? 5.646 0.697 -6.450 1.00 98.25 143 GLU A C 1
ATOM 1128 O O . GLU A 1 143 ? 5.092 0.744 -5.353 1.00 98.25 143 GLU A O 1
ATOM 1133 N N . ALA A 1 144 ? 4.986 1.026 -7.565 1.00 98.12 144 ALA A N 1
ATOM 1134 C CA . ALA A 1 144 ? 3.576 1.406 -7.553 1.00 98.12 144 ALA A CA 1
ATOM 1135 C C . ALA A 1 144 ? 2.673 0.233 -7.143 1.00 98.12 144 ALA A C 1
ATOM 1137 O O . ALA A 1 144 ? 1.738 0.423 -6.366 1.00 98.12 144 ALA A O 1
ATOM 1138 N N . THR A 1 145 ? 2.952 -0.982 -7.627 1.00 98.31 145 THR A N 1
ATOM 1139 C CA . THR A 1 145 ? 2.186 -2.177 -7.245 1.00 98.31 145 THR A CA 1
ATOM 1140 C C . THR A 1 145 ? 2.346 -2.525 -5.768 1.00 98.31 145 THR A C 1
ATOM 1142 O O . THR A 1 145 ? 1.361 -2.886 -5.125 1.00 98.31 145 THR A O 1
ATOM 1145 N N . GLU A 1 146 ? 3.543 -2.344 -5.209 1.00 98.44 146 GLU A N 1
ATOM 1146 C CA . GLU A 1 146 ? 3.816 -2.547 -3.786 1.00 98.44 146 GLU A CA 1
ATOM 1147 C C . GLU A 1 146 ? 3.057 -1.530 -2.924 1.00 98.44 146 GLU A C 1
ATOM 1149 O O . GLU A 1 146 ? 2.321 -1.922 -2.021 1.00 98.44 146 GLU A O 1
ATOM 1154 N N . LYS A 1 147 ? 3.100 -0.240 -3.286 1.00 98.38 147 LYS A N 1
ATOM 1155 C CA . LYS A 1 147 ? 2.311 0.811 -2.614 1.00 98.38 147 LYS A CA 1
ATOM 1156 C C . LYS A 1 147 ? 0.810 0.530 -2.652 1.00 98.38 147 LYS A C 1
ATOM 1158 O O . LYS A 1 147 ? 0.107 0.753 -1.672 1.00 98.38 147 LYS A O 1
ATOM 1163 N N . ILE A 1 148 ? 0.293 0.013 -3.768 1.00 98.19 148 ILE A N 1
ATOM 1164 C CA . ILE A 1 148 ? -1.119 -0.386 -3.861 1.00 98.19 148 ILE A CA 1
ATOM 1165 C C . ILE A 1 148 ? -1.427 -1.530 -2.886 1.00 98.19 148 ILE A C 1
ATOM 1167 O O . ILE A 1 148 ? -2.492 -1.524 -2.263 1.00 98.19 148 ILE A O 1
ATOM 1171 N N . ALA A 1 149 ? -0.537 -2.515 -2.755 1.00 98.25 149 ALA A N 1
ATOM 1172 C CA . ALA A 1 149 ? -0.714 -3.619 -1.816 1.00 98.25 149 ALA A CA 1
ATOM 1173 C C . ALA A 1 149 ? -0.705 -3.130 -0.357 1.00 98.25 149 ALA A C 1
ATOM 1175 O O . ALA A 1 149 ? -1.583 -3.515 0.420 1.00 98.25 149 ALA A O 1
ATOM 1176 N N . GLU A 1 150 ? 0.211 -2.225 -0.014 1.00 98.25 150 GLU A N 1
ATOM 1177 C CA . GLU A 1 150 ? 0.287 -1.584 1.301 1.00 98.25 150 GLU A CA 1
ATOM 1178 C C . GLU A 1 150 ? -0.993 -0.798 1.619 1.00 98.25 150 GLU A C 1
ATOM 1180 O O . GLU A 1 150 ? -1.683 -1.111 2.591 1.00 98.25 150 GLU A O 1
ATOM 1185 N N . CYS A 1 151 ? -1.414 0.117 0.737 1.00 97.94 151 CYS A N 1
ATOM 1186 C CA . CYS A 1 151 ? -2.647 0.887 0.924 1.00 97.94 151 CYS A CA 1
ATOM 1187 C C . CYS A 1 151 ? -3.895 -0.005 1.045 1.00 97.94 151 CYS A C 1
ATOM 1189 O O . CYS A 1 151 ? -4.834 0.320 1.777 1.00 97.94 151 CYS A O 1
ATOM 1191 N N . LYS A 1 152 ? -3.942 -1.147 0.342 1.00 98.38 152 LYS A N 1
ATOM 1192 C CA . LYS A 1 152 ? -5.030 -2.128 0.498 1.00 98.38 152 LYS A CA 1
ATOM 1193 C C . LYS A 1 152 ? -5.041 -2.733 1.904 1.00 98.38 152 LYS A C 1
ATOM 1195 O O . LYS A 1 152 ? -6.124 -2.876 2.476 1.00 98.38 152 LYS A O 1
ATOM 1200 N N . SER A 1 153 ? -3.875 -3.076 2.450 1.00 98.00 153 SER A N 1
ATOM 1201 C CA . SER A 1 153 ? -3.735 -3.609 3.810 1.00 98.00 153 SER A CA 1
ATOM 1202 C C . SER A 1 153 ? -4.173 -2.583 4.860 1.00 98.00 153 SER A C 1
ATOM 1204 O O . SER A 1 153 ? -5.048 -2.865 5.685 1.00 98.00 153 SER A O 1
ATOM 1206 N N . GLU A 1 154 ? -3.672 -1.351 4.759 1.00 98.06 154 GLU A N 1
ATOM 1207 C CA . GLU A 1 154 ? -4.048 -0.246 5.648 1.00 98.06 154 GLU A CA 1
ATOM 1208 C C . GLU A 1 154 ? -5.555 0.026 5.613 1.00 98.06 154 GLU A C 1
ATOM 1210 O O . GLU A 1 154 ? -6.203 0.172 6.652 1.00 98.06 154 GLU A O 1
ATOM 1215 N N . LEU A 1 155 ? -6.158 0.017 4.419 1.00 98.00 155 LEU A N 1
ATOM 1216 C CA . LEU A 1 155 ? -7.598 0.191 4.261 1.00 98.00 155 LEU A CA 1
ATOM 1217 C C . LEU A 1 155 ? -8.389 -0.922 4.961 1.00 98.00 155 LEU A C 1
ATOM 1219 O O . LEU A 1 155 ? -9.435 -0.655 5.560 1.00 98.00 155 LEU A O 1
ATOM 1223 N N . GLN A 1 156 ? -7.928 -2.173 4.891 1.00 98.00 156 GLN A N 1
ATOM 1224 C CA . GLN A 1 156 ? -8.567 -3.276 5.609 1.00 98.00 156 GLN A CA 1
ATOM 1225 C C . GLN A 1 156 ? -8.470 -3.087 7.125 1.00 98.00 156 GLN A C 1
ATOM 1227 O O . GLN A 1 156 ? -9.468 -3.283 7.825 1.00 98.00 156 GLN A O 1
ATOM 1232 N N . GLN A 1 157 ? -7.315 -2.661 7.635 1.00 97.69 157 GLN A N 1
ATOM 1233 C CA . GLN A 1 157 ? -7.132 -2.373 9.055 1.00 97.69 157 GLN A CA 1
ATOM 1234 C C . GLN A 1 157 ? -8.026 -1.215 9.516 1.00 97.69 157 GLN A C 1
ATOM 1236 O O . GLN A 1 157 ? -8.753 -1.354 10.502 1.00 97.69 157 GLN A O 1
ATOM 1241 N N . ALA A 1 158 ? -8.069 -0.114 8.765 1.00 97.44 158 ALA A N 1
ATOM 1242 C CA . ALA A 1 158 ? -8.930 1.029 9.054 1.00 97.44 158 ALA A CA 1
ATOM 1243 C C . ALA A 1 158 ? -10.420 0.641 9.073 1.00 97.44 158 ALA A C 1
ATOM 1245 O O . ALA A 1 158 ? -11.170 1.068 9.954 1.00 97.44 158 ALA A O 1
ATOM 1246 N N . LYS A 1 159 ? -10.857 -0.227 8.148 1.00 98.19 159 LYS A N 1
ATOM 1247 C CA . LYS A 1 159 ? -12.223 -0.779 8.147 1.00 98.19 159 LYS A CA 1
ATOM 1248 C C . LYS A 1 159 ? -12.519 -1.591 9.408 1.00 98.19 159 LYS A C 1
ATOM 1250 O O . LYS A 1 159 ? -13.599 -1.427 9.975 1.00 98.19 159 LYS A O 1
ATOM 1255 N N . ARG A 1 160 ? -11.583 -2.432 9.862 1.00 98.06 160 ARG A N 1
ATOM 1256 C CA . ARG A 1 160 ? -11.736 -3.196 11.114 1.00 98.06 160 ARG A CA 1
ATOM 1257 C C . ARG A 1 160 ? -11.863 -2.265 12.316 1.00 98.06 160 ARG A C 1
ATOM 1259 O O . ARG A 1 160 ? -12.804 -2.408 13.085 1.00 98.06 160 ARG A O 1
ATOM 1266 N N . ILE A 1 161 ? -10.989 -1.265 12.429 1.00 98.12 161 ILE A N 1
ATOM 1267 C CA . ILE A 1 161 ? -11.034 -0.279 13.521 1.00 98.12 161 ILE A CA 1
ATOM 1268 C C . ILE A 1 161 ? -12.374 0.463 13.527 1.00 98.12 161 ILE A C 1
ATOM 1270 O O . ILE A 1 161 ? -13.002 0.595 14.575 1.00 98.12 161 ILE A O 1
ATOM 1274 N N . ARG A 1 162 ? -12.855 0.900 12.355 1.00 98.06 162 ARG A N 1
ATOM 1275 C CA . ARG A 1 162 ? -14.163 1.556 12.236 1.00 98.06 162 ARG A CA 1
ATOM 1276 C C . ARG A 1 162 ? -15.300 0.647 12.697 1.00 98.06 162 ARG A C 1
ATOM 1278 O O . ARG A 1 162 ? -16.181 1.122 13.407 1.00 98.06 162 ARG A O 1
ATOM 1285 N N . LYS A 1 163 ? -15.286 -0.631 12.308 1.00 98.12 163 LYS A N 1
ATOM 1286 C CA . LYS A 1 163 ? -16.299 -1.605 12.731 1.00 98.12 163 LYS A CA 1
ATOM 1287 C C . LYS A 1 163 ? -16.282 -1.790 14.250 1.00 98.12 163 LYS A C 1
ATOM 1289 O O . LYS A 1 163 ? -17.322 -1.650 14.879 1.00 98.12 163 LYS A O 1
ATOM 1294 N N . ASN A 1 164 ? -15.103 -1.997 14.835 1.00 97.81 164 ASN A N 1
ATOM 1295 C CA . ASN A 1 164 ? -14.954 -2.151 16.282 1.00 97.81 164 ASN A CA 1
ATOM 1296 C C . ASN A 1 164 ? -15.466 -0.908 17.021 1.00 97.81 164 ASN A C 1
ATOM 1298 O O . ASN A 1 164 ? -16.212 -1.029 17.982 1.00 97.81 164 ASN A O 1
ATOM 1302 N N . ARG A 1 165 ? -15.141 0.297 16.533 1.00 98.06 165 ARG A N 1
ATOM 1303 C CA . ARG A 1 165 ? -15.654 1.550 17.105 1.00 98.06 165 ARG A CA 1
ATOM 1304 C C . ARG A 1 165 ? -17.180 1.620 17.076 1.00 98.06 165 ARG A C 1
ATOM 1306 O O . ARG A 1 165 ? -17.778 2.002 18.071 1.00 98.06 165 ARG A O 1
ATOM 1313 N N . GLN A 1 166 ? -17.809 1.214 15.974 1.00 97.44 166 GLN A N 1
ATOM 1314 C CA . GLN A 1 166 ? -19.271 1.166 15.881 1.00 97.44 166 GLN A CA 1
ATOM 1315 C C . GLN A 1 166 ? -19.883 0.155 16.859 1.0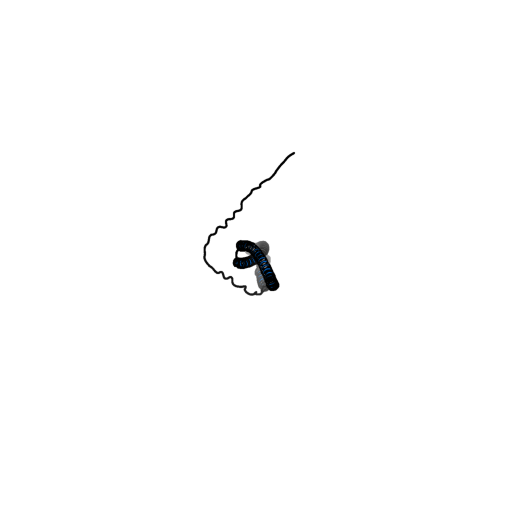0 97.44 166 GLN A C 1
ATOM 1317 O O . GLN A 1 166 ? -20.917 0.448 17.455 1.00 97.44 166 GLN A O 1
ATOM 1322 N N . GLU A 1 167 ? -19.251 -1.007 17.042 1.00 97.12 167 GLU A N 1
ATOM 1323 C CA . GLU A 1 167 ? -19.674 -2.009 18.028 1.00 97.12 167 GLU A CA 1
ATOM 1324 C C . GLU A 1 167 ? -19.552 -1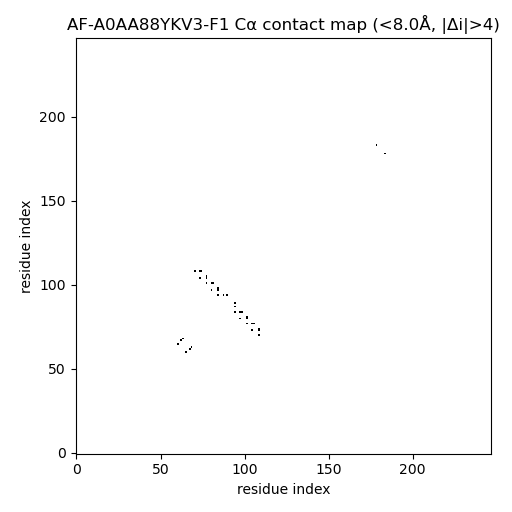.458 19.463 1.00 97.12 167 GLU A C 1
ATOM 1326 O O . GLU A 1 167 ? -20.496 -1.584 20.244 1.00 97.12 167 GLU A O 1
ATOM 1331 N N . TYR A 1 168 ? -18.457 -0.759 19.789 1.00 97.75 168 TYR A N 1
ATOM 1332 C CA . TYR A 1 168 ? -18.294 -0.089 21.085 1.00 97.75 168 TYR A CA 1
ATOM 1333 C C . TYR A 1 168 ? -19.322 1.023 21.308 1.00 97.75 168 TYR A C 1
ATOM 1335 O O . TYR A 1 168 ? -19.936 1.066 22.370 1.00 97.75 168 TYR A O 1
ATOM 1343 N N . ASP A 1 169 ? -19.563 1.884 20.316 1.00 97.75 169 ASP A N 1
ATOM 1344 C CA . ASP A 1 169 ? -20.552 2.964 20.416 1.00 97.75 169 ASP A CA 1
ATOM 1345 C C . ASP A 1 169 ? -21.975 2.402 20.593 1.00 97.75 169 ASP A C 1
ATOM 1347 O O . ASP A 1 169 ? -22.781 2.951 21.348 1.00 97.75 169 ASP A O 1
ATOM 1351 N N . ALA A 1 170 ? -22.297 1.291 19.921 1.00 97.31 170 ALA A N 1
ATOM 1352 C CA . ALA A 1 170 ? -23.578 0.607 20.076 1.00 97.31 170 ALA A CA 1
ATOM 1353 C C . ALA A 1 170 ? -23.746 0.031 21.489 1.00 97.31 170 ALA A C 1
ATOM 1355 O O . ALA A 1 170 ? -24.778 0.257 22.120 1.00 97.31 170 ALA A O 1
ATOM 1356 N N . LEU A 1 171 ? -22.726 -0.658 22.011 1.00 96.75 171 LEU A N 1
ATOM 1357 C CA . LEU A 1 171 ? -22.736 -1.183 23.379 1.00 96.75 171 LEU A CA 1
ATOM 1358 C C . LEU A 1 171 ? -22.807 -0.060 24.419 1.00 96.75 171 LEU A C 1
ATOM 1360 O O . LEU A 1 171 ? -23.587 -0.155 25.362 1.00 96.75 171 LEU A O 1
ATOM 1364 N N . ALA A 1 172 ? -22.062 1.030 24.227 1.00 97.19 172 ALA A N 1
ATOM 1365 C CA . ALA A 1 172 ? -22.093 2.189 25.113 1.00 97.19 172 ALA A CA 1
ATOM 1366 C C . ALA A 1 172 ? -23.496 2.807 25.193 1.00 97.19 172 ALA A C 1
ATOM 1368 O O . ALA A 1 172 ? -23.960 3.120 26.287 1.00 97.19 172 ALA A O 1
ATOM 1369 N N . LYS A 1 173 ? -24.210 2.916 24.062 1.00 96.56 173 LYS A N 1
ATOM 1370 C CA . LYS A 1 173 ? -25.608 3.378 24.044 1.00 96.56 173 LYS A CA 1
ATOM 1371 C C . LYS A 1 173 ? -26.544 2.465 24.828 1.00 96.56 173 LYS A C 1
ATOM 1373 O O . LYS A 1 173 ? -27.434 2.972 25.497 1.00 96.56 173 LYS A O 1
ATOM 1378 N N . VAL A 1 174 ? -26.363 1.145 24.749 1.00 96.69 174 VAL A N 1
ATOM 1379 C CA . VAL A 1 174 ? -27.153 0.191 25.549 1.00 96.69 174 VAL A CA 1
ATOM 1380 C C . VAL A 1 174 ? -26.832 0.353 27.035 1.00 96.69 174 VAL A C 1
ATOM 1382 O O . VAL A 1 174 ? -27.745 0.451 27.845 1.00 96.69 174 VAL A O 1
ATOM 1385 N N . ILE A 1 175 ? -25.553 0.468 27.402 1.00 94.94 175 ILE A N 1
ATOM 1386 C CA . ILE A 1 175 ? -25.126 0.669 28.796 1.00 94.94 175 ILE A CA 1
ATOM 1387 C C . ILE A 1 175 ? -25.709 1.966 29.374 1.00 94.94 175 ILE A C 1
ATOM 1389 O O . ILE A 1 175 ? -26.172 1.964 30.508 1.00 94.94 175 ILE A O 1
ATOM 1393 N N . GLN A 1 176 ? -25.756 3.048 28.593 1.00 93.44 176 GLN A N 1
ATOM 1394 C CA . GLN A 1 176 ? -26.335 4.331 29.012 1.00 93.44 176 GLN A CA 1
ATOM 1395 C C . GLN A 1 176 ? -27.846 4.281 29.294 1.00 93.44 176 GLN A C 1
ATOM 1397 O O . GLN A 1 176 ? -28.362 5.188 29.941 1.00 93.44 176 GLN A O 1
ATOM 1402 N N . GLN A 1 177 ? -28.568 3.257 28.822 1.00 94.25 177 GLN A N 1
ATOM 1403 C CA . GLN A 1 177 ? -29.982 3.065 29.175 1.00 94.25 177 GLN A CA 1
ATOM 1404 C C . GLN A 1 177 ? -30.154 2.573 30.616 1.00 94.25 177 GLN A C 1
ATOM 1406 O O . GLN A 1 177 ? -31.240 2.699 31.182 1.00 94.25 177 GLN A O 1
ATOM 1411 N N . HIS A 1 178 ? -29.103 2.006 31.210 1.00 92.50 178 HIS A N 1
ATOM 1412 C CA . HIS A 1 178 ? -29.114 1.537 32.586 1.00 92.50 178 HIS A CA 1
ATOM 1413 C C . HIS A 1 178 ? -28.668 2.648 33.549 1.00 92.50 178 HIS A C 1
ATOM 1415 O O . HIS A 1 178 ? -27.851 3.497 33.184 1.00 92.50 178 HIS A O 1
ATOM 1421 N N . PRO A 1 179 ? -29.202 2.667 34.785 1.00 91.88 179 PRO A N 1
ATOM 1422 C CA . PRO A 1 179 ? -28.831 3.664 35.780 1.00 91.88 179 PRO A CA 1
ATOM 1423 C C . PRO A 1 179 ? -27.361 3.540 36.178 1.00 91.88 179 PRO A C 1
ATOM 1425 O O . PRO A 1 179 ? -26.748 2.474 36.076 1.00 91.88 179 PRO A O 1
ATOM 1428 N N . ASP A 1 180 ? -26.815 4.642 36.688 1.00 93.81 180 ASP A N 1
ATOM 1429 C CA . ASP A 1 180 ? -25.436 4.672 37.146 1.00 93.81 180 ASP A CA 1
ATOM 1430 C C . ASP A 1 180 ? -25.184 3.640 38.258 1.00 93.81 180 ASP A C 1
ATOM 1432 O O . ASP A 1 180 ? -25.967 3.465 39.203 1.00 93.81 180 ASP A O 1
ATOM 1436 N N . ARG A 1 181 ? -24.043 2.959 38.144 1.00 94.25 181 ARG A N 1
ATOM 1437 C CA . ARG A 1 181 ? -23.661 1.884 39.056 1.00 94.25 181 ARG A CA 1
ATOM 1438 C C . ARG A 1 181 ? -23.464 2.403 40.476 1.00 94.25 181 ARG A C 1
ATOM 1440 O O . ARG A 1 181 ? -23.874 1.741 41.417 1.00 94.25 181 ARG A O 1
ATOM 1447 N N . GLN A 1 182 ? -22.855 3.575 40.656 1.00 93.94 182 GLN A N 1
ATOM 1448 C CA . GLN A 1 182 ? -22.611 4.091 42.005 1.00 93.94 182 GLN A CA 1
ATOM 1449 C C . GLN A 1 182 ? -23.920 4.487 42.686 1.00 93.94 182 GLN A C 1
ATOM 1451 O O . GLN A 1 182 ? -24.095 4.239 43.877 1.00 93.94 182 GLN A O 1
ATOM 1456 N N . SER A 1 183 ? -24.849 5.079 41.930 1.00 93.38 183 SER A N 1
ATOM 1457 C CA . SER A 1 183 ? -26.181 5.412 42.436 1.00 93.38 183 SER A CA 1
ATOM 1458 C C . SER A 1 183 ? -26.947 4.167 42.896 1.00 93.38 183 SER A C 1
ATOM 1460 O O . SER A 1 183 ? -27.452 4.149 44.019 1.00 93.38 183 SER A O 1
ATOM 1462 N N . THR A 1 184 ? -26.974 3.110 42.079 1.00 94.38 184 THR A N 1
ATOM 1463 C CA . THR A 1 184 ? -27.662 1.853 42.423 1.00 94.38 184 TH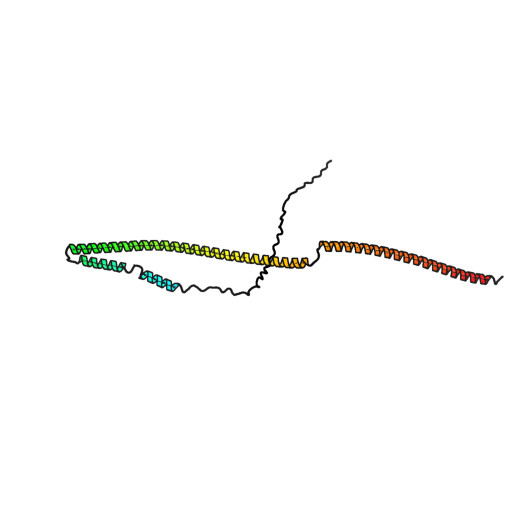R A CA 1
ATOM 1464 C C . THR A 1 184 ? -27.012 1.123 43.597 1.00 94.38 184 THR A C 1
ATOM 1466 O O . THR A 1 184 ? -27.728 0.637 44.469 1.00 94.38 184 THR A O 1
ATOM 1469 N N . THR A 1 185 ? -25.679 1.113 43.702 1.00 95.81 185 THR A N 1
ATOM 1470 C CA . THR A 1 185 ? -24.989 0.544 44.873 1.00 95.81 185 THR A CA 1
ATOM 1471 C C . THR A 1 185 ? -25.358 1.276 46.163 1.00 95.81 185 THR A C 1
ATOM 1473 O O . THR A 1 185 ? -25.656 0.629 47.160 1.00 95.81 185 THR A O 1
ATOM 1476 N N . LYS A 1 186 ? -25.414 2.615 46.152 1.00 95.88 186 LYS A N 1
ATOM 1477 C CA . LYS A 1 186 ? -25.826 3.384 47.340 1.00 95.88 186 LYS A CA 1
ATOM 1478 C C . LYS A 1 186 ? -27.261 3.070 47.759 1.00 95.88 186 LYS A C 1
ATOM 1480 O O . LYS A 1 186 ? -27.528 2.940 48.946 1.00 95.88 186 LYS A O 1
ATOM 1485 N N . GLN A 1 187 ? -28.177 2.940 46.797 1.00 95.25 187 GLN A N 1
ATOM 1486 C CA . GLN A 1 187 ? -29.563 2.560 47.085 1.00 95.25 187 GLN A CA 1
ATOM 1487 C C . GLN A 1 187 ? -29.650 1.161 47.701 1.00 95.25 187 GLN A C 1
ATOM 1489 O O . GLN A 1 187 ? -30.390 0.977 48.662 1.00 95.25 187 GLN A O 1
ATOM 1494 N N . LEU A 1 188 ? -28.867 0.201 47.195 1.00 96.31 188 LEU A N 1
ATOM 1495 C CA . LEU A 1 188 ? -28.766 -1.134 47.790 1.00 96.31 188 LEU A CA 1
ATOM 1496 C C . LEU A 1 188 ? -28.256 -1.072 49.232 1.00 96.31 188 LEU A C 1
ATOM 1498 O O . LEU A 1 188 ? -28.870 -1.670 50.103 1.00 96.31 188 LEU A O 1
ATOM 1502 N N . GLU A 1 189 ? -27.192 -0.314 49.501 1.00 96.56 189 GLU A N 1
ATOM 1503 C CA . GLU A 1 189 ? -26.654 -0.151 50.859 1.00 96.56 189 GLU A CA 1
ATOM 1504 C C . GLU A 1 189 ? -27.655 0.500 51.825 1.00 96.56 189 GLU A C 1
ATOM 1506 O O . GLU A 1 189 ? -27.670 0.175 53.010 1.00 96.56 189 GLU A O 1
ATOM 1511 N N . THR A 1 190 ? -28.475 1.444 51.354 1.00 96.50 190 THR A N 1
ATOM 1512 C CA . THR A 1 190 ? -29.544 2.034 52.172 1.00 96.50 190 THR A CA 1
ATOM 1513 C C . THR A 1 190 ? -30.643 1.016 52.456 1.00 96.50 190 THR A C 1
ATOM 1515 O O . THR A 1 190 ? -31.017 0.851 53.611 1.00 96.50 190 THR A O 1
ATOM 1518 N N . LEU A 1 191 ? -31.115 0.302 51.432 1.00 96.81 191 LEU A N 1
ATOM 1519 C CA . LEU A 1 191 ? -32.146 -0.723 51.596 1.00 96.81 191 LEU A CA 1
ATOM 1520 C C . LEU A 1 191 ? -31.687 -1.856 52.519 1.00 96.81 191 LEU A C 1
ATOM 1522 O O . LEU A 1 191 ? -32.477 -2.328 53.326 1.00 96.81 191 LEU A O 1
ATOM 1526 N N . ASP A 1 192 ? -30.421 -2.263 52.440 1.00 97.31 192 ASP A N 1
ATOM 1527 C CA . ASP A 1 192 ? -29.842 -3.286 53.317 1.00 97.31 192 ASP A CA 1
ATOM 1528 C C . ASP A 1 192 ? -29.879 -2.844 54.790 1.00 97.31 192 ASP A C 1
ATOM 1530 O O . ASP A 1 192 ? -30.337 -3.582 55.662 1.00 97.31 192 ASP A O 1
ATOM 1534 N N . LYS A 1 193 ? -29.523 -1.582 55.069 1.00 96.94 193 LYS A N 1
ATOM 1535 C CA . LYS A 1 193 ? -29.658 -0.998 56.414 1.00 96.94 193 LYS A CA 1
ATOM 1536 C C . LYS A 1 193 ? -31.110 -0.971 56.878 1.00 96.94 193 LYS A C 1
ATOM 1538 O O . LYS A 1 193 ? -31.381 -1.346 58.016 1.00 96.94 193 LYS A O 1
ATOM 1543 N N . ASP A 1 194 ? -32.037 -0.571 56.013 1.00 97.19 194 ASP A N 1
ATOM 1544 C CA . ASP A 1 194 ? -33.459 -0.524 56.357 1.00 97.19 194 ASP A CA 1
ATOM 1545 C C . ASP A 1 194 ? -34.003 -1.925 56.675 1.00 97.19 194 ASP A C 1
ATOM 1547 O O . ASP A 1 194 ? -34.767 -2.084 57.626 1.00 97.19 194 ASP A O 1
ATOM 1551 N N . VAL A 1 195 ? -33.570 -2.953 55.934 1.00 97.56 195 VAL A N 1
ATOM 1552 C CA . VAL A 1 195 ? -33.920 -4.355 56.210 1.00 97.56 195 VAL A CA 1
ATOM 1553 C C . VAL A 1 195 ? -33.400 -4.780 57.578 1.00 97.56 195 VAL A C 1
ATOM 1555 O O . VAL A 1 195 ? -34.198 -5.236 58.394 1.00 97.56 195 VAL A O 1
ATOM 1558 N N . THR A 1 196 ? -32.111 -4.571 57.869 1.00 97.06 196 THR A N 1
ATOM 1559 C CA . THR A 1 196 ? -31.544 -4.947 59.179 1.00 97.06 196 THR A CA 1
ATOM 1560 C C . THR A 1 196 ? -32.265 -4.253 60.339 1.00 97.06 196 THR A C 1
ATOM 1562 O O . THR A 1 196 ? -32.610 -4.888 61.332 1.00 97.06 196 THR A O 1
ATOM 1565 N N . LEU A 1 197 ? -32.601 -2.969 60.187 1.00 97.25 197 LEU A N 1
ATOM 1566 C CA . LEU A 1 197 ? -33.337 -2.207 61.194 1.00 97.25 197 LEU A CA 1
ATOM 1567 C C . LEU A 1 197 ? -34.772 -2.720 61.388 1.00 97.25 197 LEU A C 1
ATOM 1569 O O . LEU A 1 197 ? -35.257 -2.793 62.518 1.00 97.25 197 LEU A O 1
ATOM 1573 N N . LEU A 1 198 ? -35.470 -3.080 60.309 1.00 97.06 198 LEU A N 1
ATOM 1574 C CA . LEU A 1 198 ? -36.812 -3.663 60.393 1.00 97.06 198 LEU A CA 1
ATOM 1575 C C . LEU A 1 198 ? -36.795 -5.057 61.030 1.00 97.06 198 LEU A C 1
ATOM 1577 O O . LEU A 1 198 ? -37.721 -5.395 61.768 1.00 97.06 198 LEU A O 1
ATOM 1581 N N . GLU A 1 199 ? -35.758 -5.855 60.778 1.00 97.25 199 GLU A N 1
ATOM 1582 C CA . GLU A 1 199 ? -35.562 -7.159 61.419 1.00 97.25 199 GLU A CA 1
ATOM 1583 C C . GLU A 1 199 ? -35.349 -7.013 62.929 1.00 97.25 199 GLU A C 1
ATOM 1585 O O . GLU A 1 199 ? -36.047 -7.670 63.704 1.00 97.25 199 GLU A O 1
ATOM 1590 N N . GLU A 1 200 ? -34.492 -6.083 63.359 1.00 97.00 200 GLU A N 1
ATOM 1591 C CA . GLU A 1 200 ? -34.304 -5.759 64.778 1.00 97.00 200 GLU A CA 1
ATOM 1592 C C . GLU A 1 200 ? -35.617 -5.283 65.423 1.00 97.00 200 GLU A C 1
ATOM 1594 O O . GLU A 1 200 ? -36.011 -5.736 66.502 1.00 97.00 200 GLU A O 1
ATOM 1599 N N . GLN A 1 201 ? -36.357 -4.392 64.754 1.00 96.75 201 GLN A N 1
ATOM 1600 C CA . GLN A 1 201 ? -37.653 -3.923 65.247 1.00 96.75 201 GLN A CA 1
ATOM 1601 C C . GLN A 1 201 ? -38.664 -5.063 65.377 1.00 96.75 201 GLN A C 1
ATOM 1603 O O . GLN A 1 201 ? -39.352 -5.155 66.398 1.00 96.75 201 GLN A O 1
ATOM 1608 N N . LYS A 1 202 ? -38.743 -5.947 64.380 1.00 97.12 202 LYS A N 1
ATOM 1609 C CA . LYS A 1 202 ? -39.593 -7.136 64.427 1.00 97.12 202 LYS A CA 1
ATOM 1610 C C . LYS A 1 202 ? -39.229 -8.011 65.624 1.00 97.12 202 LYS A C 1
ATOM 1612 O O . LYS A 1 202 ? -40.124 -8.361 66.391 1.00 97.12 202 LYS A O 1
ATOM 1617 N N . GLU A 1 203 ? -37.946 -8.301 65.826 1.00 97.19 203 GLU A N 1
ATOM 1618 C CA . GLU A 1 203 ? -37.481 -9.123 66.944 1.00 97.19 203 GLU A CA 1
ATOM 1619 C C . GLU A 1 203 ? -37.874 -8.500 68.294 1.00 97.19 203 GLU A C 1
ATOM 1621 O O . GLU A 1 203 ? -38.444 -9.168 69.159 1.00 97.19 203 GLU A O 1
ATOM 1626 N N . THR A 1 204 ? -37.674 -7.189 68.467 1.00 96.62 204 THR A N 1
ATOM 1627 C CA . THR A 1 204 ? -38.067 -6.507 69.714 1.00 96.62 204 THR A CA 1
ATOM 1628 C C . THR A 1 204 ? -39.578 -6.537 69.962 1.00 96.62 204 THR A C 1
ATOM 1630 O O . THR A 1 204 ? -40.020 -6.609 71.113 1.00 96.62 204 THR A O 1
ATOM 1633 N N . LEU A 1 205 ? -40.398 -6.472 68.908 1.00 96.81 205 LEU A N 1
ATOM 1634 C CA . LEU A 1 205 ? -41.852 -6.574 69.018 1.00 96.81 205 LEU A CA 1
ATOM 1635 C C . LEU A 1 205 ? -42.294 -7.999 69.351 1.00 96.81 205 LEU A C 1
ATOM 1637 O O . LEU A 1 205 ? -43.164 -8.162 70.208 1.00 96.81 205 LEU A O 1
ATOM 1641 N N . GLU A 1 206 ? -41.681 -9.015 68.745 1.00 96.50 206 GLU A N 1
ATOM 1642 C CA . GLU A 1 206 ? -41.927 -10.425 69.071 1.00 96.50 206 GLU A CA 1
ATOM 1643 C C . GLU A 1 206 ? -41.594 -10.714 70.541 1.00 96.50 206 GLU A C 1
ATOM 1645 O O . GLU A 1 206 ? -42.436 -11.243 71.269 1.00 96.50 206 GLU A O 1
ATOM 1650 N N . GLN A 1 207 ? -40.444 -10.239 71.033 1.00 96.12 207 GLN A N 1
ATOM 1651 C CA . GLN A 1 207 ? -40.066 -10.353 72.446 1.00 96.12 207 GLN A CA 1
ATOM 1652 C C . GLN A 1 207 ? -41.090 -9.684 73.382 1.00 96.12 207 GLN A C 1
ATOM 1654 O O . GLN A 1 207 ? -41.454 -10.243 74.423 1.00 96.12 207 GLN A O 1
ATOM 1659 N N . LYS A 1 208 ? -41.595 -8.493 73.022 1.00 97.00 208 LYS A N 1
ATOM 1660 C CA . LYS A 1 208 ? -42.651 -7.806 73.789 1.00 97.00 208 LYS A CA 1
ATOM 1661 C C . LYS A 1 208 ? -43.959 -8.591 73.779 1.00 97.00 208 LYS A C 1
ATOM 1663 O O . LYS A 1 208 ? -44.610 -8.687 74.819 1.00 97.00 208 LYS A O 1
ATOM 1668 N N . LEU A 1 209 ? -44.354 -9.135 72.632 1.00 97.12 209 LEU A N 1
ATOM 1669 C CA . LEU A 1 209 ? -45.579 -9.916 72.482 1.00 97.12 209 LEU A CA 1
ATOM 1670 C C . LEU A 1 209 ? -45.508 -11.184 73.342 1.00 97.12 209 LEU A C 1
ATOM 1672 O O . LEU A 1 209 ? -46.436 -11.462 74.103 1.00 97.12 209 LEU A O 1
ATOM 1676 N N . ASP A 1 210 ? -44.380 -11.888 73.321 1.00 96.44 210 ASP A N 1
ATOM 1677 C CA . ASP A 1 210 ? -44.160 -13.069 74.155 1.00 96.44 210 ASP A CA 1
ATOM 1678 C C . ASP A 1 210 ? -44.129 -12.741 75.650 1.00 96.44 210 ASP A C 1
ATOM 1680 O O . ASP A 1 210 ? -44.684 -13.490 76.458 1.00 96.44 210 ASP A O 1
ATOM 1684 N N . LEU A 1 211 ? -43.561 -11.597 76.043 1.00 96.44 211 LEU A N 1
ATOM 1685 C CA . LEU A 1 211 ? -43.654 -11.120 77.423 1.00 96.44 211 LEU A CA 1
ATOM 1686 C C . LEU A 1 211 ? -45.115 -10.896 77.837 1.00 96.44 211 LEU A C 1
ATOM 1688 O O . LEU A 1 211 ? -45.517 -11.336 78.914 1.00 96.44 211 LEU A O 1
ATOM 1692 N N . ARG A 1 212 ? -45.931 -10.254 76.986 1.00 95.19 212 ARG A N 1
ATOM 1693 C CA . ARG A 1 212 ? -47.365 -10.063 77.261 1.00 95.19 212 ARG A CA 1
ATOM 1694 C C . ARG A 1 212 ? -48.108 -11.394 77.333 1.00 95.19 212 ARG A C 1
ATOM 1696 O O . ARG A 1 212 ? -48.888 -11.580 78.259 1.00 95.19 212 ARG A O 1
ATOM 1703 N N . ARG A 1 213 ? -47.830 -12.347 76.436 1.00 95.56 213 ARG A N 1
ATOM 1704 C CA . ARG A 1 213 ? -48.394 -13.709 76.502 1.00 95.56 213 ARG A CA 1
ATOM 1705 C C . ARG A 1 213 ? -48.088 -14.382 77.837 1.00 95.56 213 ARG A C 1
ATOM 1707 O O . ARG A 1 213 ? -48.998 -14.944 78.440 1.00 95.56 213 ARG A O 1
ATOM 1714 N N . LYS A 1 214 ? -46.845 -14.287 78.323 1.00 95.88 214 LYS A N 1
ATOM 1715 C CA . LYS A 1 214 ? -46.443 -14.816 79.638 1.00 95.88 214 LYS A CA 1
ATOM 1716 C C . LYS A 1 214 ? -47.183 -14.117 80.782 1.00 95.88 214 LYS A C 1
ATOM 1718 O O . LYS A 1 214 ? -47.686 -14.792 81.671 1.00 95.88 214 LYS A O 1
ATOM 1723 N N . GLN A 1 215 ? -47.310 -12.788 80.739 1.00 94.44 215 GLN A N 1
ATOM 1724 C CA . GLN A 1 215 ? -48.075 -12.021 81.735 1.00 94.44 215 GLN A CA 1
ATOM 1725 C C . GLN A 1 215 ? -49.555 -12.431 81.772 1.00 94.44 215 GLN A C 1
ATOM 1727 O O . GLN A 1 215 ? -50.104 -12.616 82.854 1.00 94.44 215 GLN A O 1
ATOM 1732 N N . PHE A 1 216 ? -50.187 -12.633 80.611 1.00 96.38 216 PHE A N 1
ATOM 1733 C CA . PHE A 1 216 ? -51.561 -13.137 80.535 1.00 96.38 216 PHE A CA 1
ATOM 1734 C C . PHE A 1 216 ? -51.698 -14.552 81.104 1.00 96.38 216 PHE A C 1
ATOM 1736 O O . PHE A 1 216 ? -52.659 -14.808 81.817 1.00 96.38 216 PHE A O 1
ATOM 1743 N N . HIS A 1 217 ? -50.738 -15.450 80.858 1.00 94.56 217 HIS A N 1
ATOM 1744 C CA . HIS A 1 217 ? -50.760 -16.790 81.462 1.00 94.56 217 HIS A CA 1
ATOM 1745 C C . HIS A 1 217 ? -50.710 -16.731 82.992 1.00 94.56 217 HIS A C 1
ATOM 1747 O O . HIS A 1 217 ? -51.442 -17.466 83.646 1.00 94.56 217 HIS A O 1
ATOM 1753 N N . VAL A 1 218 ? -49.891 -15.840 83.562 1.00 95.75 218 VAL A N 1
ATOM 1754 C CA . VAL A 1 218 ? -49.839 -15.632 85.019 1.00 95.75 218 VAL A CA 1
ATOM 1755 C C . VAL A 1 218 ? -51.177 -15.111 85.548 1.00 95.75 218 VAL A C 1
ATOM 1757 O O . VAL A 1 218 ? -51.659 -15.611 86.559 1.00 95.75 218 VAL A O 1
ATOM 1760 N N . LEU A 1 219 ? -51.799 -14.148 84.859 1.00 94.75 219 LEU A N 1
ATOM 1761 C CA . LEU A 1 219 ? -53.113 -13.627 85.245 1.00 94.75 219 LEU A CA 1
ATOM 1762 C C . LEU A 1 219 ? -54.190 -14.722 85.208 1.00 94.75 219 LEU A C 1
ATOM 1764 O O . LEU A 1 219 ? -54.947 -14.854 86.161 1.00 94.75 219 LEU A O 1
ATOM 1768 N N . ILE A 1 220 ? -54.237 -15.519 84.137 1.00 94.62 220 ILE A N 1
ATOM 1769 C CA . ILE A 1 220 ? -55.189 -16.630 83.989 1.00 94.62 220 ILE A CA 1
ATOM 1770 C C . ILE A 1 220 ? -54.975 -17.675 85.090 1.00 94.62 220 ILE A C 1
ATOM 1772 O O . ILE A 1 220 ? -55.942 -18.128 85.689 1.00 94.62 220 ILE A O 1
ATOM 1776 N N . ALA A 1 221 ? -53.724 -18.022 85.406 1.00 93.62 221 ALA A N 1
ATOM 1777 C CA . ALA A 1 221 ? -53.423 -18.942 86.501 1.00 93.62 221 ALA A CA 1
ATOM 1778 C C . ALA A 1 221 ? -53.896 -18.402 87.862 1.00 93.62 221 ALA A C 1
ATOM 1780 O O . ALA A 1 221 ? -54.450 -19.157 88.650 1.00 93.62 221 ALA A O 1
ATOM 1781 N N . ALA A 1 222 ? -53.723 -17.101 88.122 1.00 93.50 222 ALA A N 1
ATOM 1782 C CA . ALA A 1 222 ? -54.230 -16.470 89.339 1.00 93.50 222 ALA A CA 1
ATOM 1783 C C . ALA A 1 222 ? -55.767 -16.454 89.395 1.00 93.50 222 ALA A C 1
ATOM 1785 O O . ALA A 1 222 ? -56.327 -16.654 90.467 1.00 93.50 222 ALA A O 1
ATOM 1786 N N . ILE A 1 223 ? -56.445 -16.238 88.259 1.00 93.44 223 ILE A N 1
ATOM 1787 C CA . ILE A 1 223 ? -57.910 -16.333 88.170 1.00 93.44 223 ILE A CA 1
ATOM 1788 C C . ILE A 1 223 ? -58.368 -17.754 88.499 1.00 93.44 223 ILE A C 1
ATOM 1790 O O . ILE A 1 223 ? -59.193 -17.901 89.390 1.00 93.44 223 ILE A O 1
ATOM 1794 N N . HIS A 1 224 ? -57.790 -18.782 87.870 1.00 91.75 224 HIS A N 1
ATOM 1795 C CA . HIS A 1 224 ? -58.143 -20.176 88.164 1.00 91.75 224 HIS A CA 1
ATOM 1796 C C . HIS A 1 224 ? -57.870 -20.559 89.627 1.00 91.75 224 HIS A C 1
ATOM 1798 O O . HIS A 1 224 ? -58.630 -21.322 90.209 1.00 91.75 224 HIS A O 1
ATOM 1804 N N . GLU A 1 225 ? -56.802 -20.039 90.242 1.00 90.56 225 GLU A N 1
ATOM 1805 C CA . GLU A 1 225 ? -56.537 -20.278 91.666 1.00 90.56 225 GLU A CA 1
ATOM 1806 C C . GLU A 1 225 ? -57.595 -19.612 92.555 1.00 90.56 225 GLU A C 1
ATOM 1808 O O . GLU A 1 225 ? -58.054 -20.213 93.519 1.00 90.56 225 GLU A O 1
ATOM 1813 N N . MET A 1 226 ? -58.023 -18.389 92.226 1.00 88.19 226 MET A N 1
ATOM 1814 C CA . MET A 1 226 ? -59.116 -17.730 92.947 1.00 88.19 226 MET A CA 1
ATOM 1815 C C . MET A 1 226 ? -60.453 -18.449 92.747 1.00 88.19 226 MET A C 1
ATOM 1817 O O . MET A 1 226 ? -61.184 -18.602 93.716 1.00 88.19 226 MET A O 1
ATOM 1821 N N . GLU A 1 227 ? -60.764 -18.911 91.532 1.00 88.75 227 GLU A N 1
ATOM 1822 C CA . GLU A 1 227 ? -61.942 -19.749 91.262 1.00 88.75 227 GLU A CA 1
ATOM 1823 C C . GLU A 1 227 ? -61.900 -21.030 92.102 1.00 88.75 227 GLU A C 1
ATOM 1825 O O . GLU A 1 227 ? -62.879 -21.351 92.764 1.00 88.75 227 GLU A O 1
ATOM 1830 N N . LYS A 1 228 ? -60.742 -21.693 92.185 1.00 90.00 228 LYS A N 1
ATOM 1831 C CA . LYS A 1 228 ? -60.546 -22.874 93.033 1.00 90.00 228 LYS A CA 1
ATOM 1832 C C . LYS A 1 228 ? -60.744 -22.579 94.522 1.00 90.00 228 LYS A C 1
ATOM 1834 O O . LYS A 1 228 ? -61.347 -23.384 95.218 1.00 90.00 228 LYS A O 1
ATOM 1839 N N . ILE A 1 229 ? -60.251 -21.443 95.022 1.00 87.12 229 ILE A N 1
ATOM 1840 C CA . ILE A 1 229 ? -60.470 -21.029 96.419 1.00 87.12 229 ILE A CA 1
ATOM 1841 C C . ILE A 1 229 ? -61.958 -20.762 96.677 1.00 87.12 229 ILE A C 1
ATOM 1843 O O . ILE A 1 229 ? -62.466 -21.172 97.713 1.00 87.12 229 ILE A O 1
ATOM 1847 N N . LEU A 1 230 ? -62.658 -20.106 95.744 1.00 84.88 230 LEU A N 1
ATOM 1848 C CA . LEU A 1 230 ? -64.099 -19.868 95.857 1.00 84.88 230 LEU A CA 1
ATOM 1849 C C . LEU A 1 230 ? -64.892 -21.182 95.850 1.00 84.88 230 LEU A C 1
ATOM 1851 O O . LEU A 1 230 ? -65.760 -21.349 96.696 1.00 84.88 230 LEU A O 1
ATOM 1855 N N . GLU A 1 231 ? -64.554 -22.130 94.972 1.00 81.94 231 GLU A N 1
ATOM 1856 C CA . GLU A 1 231 ? -65.138 -23.481 94.980 1.00 81.94 231 GLU A CA 1
ATOM 1857 C C . GLU A 1 231 ? -64.859 -24.209 96.311 1.00 81.94 231 GLU A C 1
ATOM 1859 O O . GLU A 1 231 ? -65.743 -24.851 96.872 1.00 81.94 231 GLU A O 1
ATOM 1864 N N . GLU A 1 232 ? -63.642 -24.097 96.856 1.00 79.06 232 GLU A N 1
ATOM 1865 C CA . GLU A 1 232 ? -63.280 -24.677 98.158 1.00 79.06 232 GLU A CA 1
ATOM 1866 C C . GLU A 1 232 ? -64.024 -24.028 99.337 1.00 79.06 232 GLU A C 1
ATOM 1868 O O . GLU A 1 232 ? -64.280 -24.705 100.333 1.00 79.06 232 GLU A O 1
ATOM 1873 N N . ASP A 1 233 ? -64.346 -22.737 99.262 1.00 74.81 233 ASP A N 1
ATOM 1874 C CA . ASP A 1 233 ? -65.093 -22.022 100.299 1.00 74.81 233 ASP A CA 1
ATOM 1875 C C . ASP A 1 233 ? -66.607 -22.273 100.191 1.00 74.81 233 ASP A C 1
ATOM 1877 O O . ASP A 1 233 ? -67.240 -22.468 101.225 1.00 74.81 233 ASP A O 1
ATOM 1881 N N . GLU A 1 234 ? -67.171 -22.408 98.984 1.00 71.06 234 GLU A N 1
ATOM 1882 C CA . GLU A 1 234 ? -68.555 -22.878 98.785 1.00 71.06 234 GLU A CA 1
ATOM 1883 C C . GLU A 1 234 ? -68.760 -24.276 99.395 1.00 71.06 234 GLU A C 1
ATOM 1885 O O . GLU A 1 234 ? -69.720 -24.498 100.130 1.00 71.06 234 GLU A O 1
ATOM 1890 N N . VAL A 1 235 ? -67.811 -25.200 99.195 1.00 66.19 235 VAL A N 1
ATOM 1891 C CA . VAL A 1 235 ? -67.859 -26.542 99.808 1.00 66.19 235 VAL A CA 1
ATOM 1892 C C . VAL A 1 235 ? -67.763 -26.481 101.342 1.00 66.19 235 VAL A C 1
ATOM 1894 O O . VAL A 1 235 ? -68.440 -27.245 102.031 1.00 66.19 235 VAL A O 1
ATOM 1897 N N . LYS A 1 236 ? -66.958 -25.573 101.913 1.00 61.16 236 LYS A N 1
ATOM 1898 C CA . LYS A 1 236 ? -66.849 -25.407 103.379 1.00 61.16 236 LYS A CA 1
ATOM 1899 C C . LYS A 1 236 ? -68.072 -24.736 103.997 1.00 61.16 236 LYS A C 1
ATOM 1901 O O . LYS A 1 236 ? -68.414 -25.061 105.134 1.00 61.16 236 LYS A O 1
ATOM 1906 N N . ASP A 1 237 ? -68.710 -23.806 103.294 1.00 59.56 237 ASP A N 1
ATOM 1907 C CA . ASP A 1 237 ? -69.947 -23.174 103.751 1.00 59.56 237 ASP A CA 1
ATOM 1908 C C . ASP A 1 237 ? -71.118 -24.169 103.706 1.00 59.56 237 ASP A C 1
ATOM 1910 O O . ASP A 1 237 ? -71.894 -24.219 104.660 1.00 59.56 237 ASP A O 1
ATOM 1914 N N . GLU A 1 238 ? -71.177 -25.063 102.711 1.00 57.59 238 GLU A N 1
ATOM 1915 C CA . GLU A 1 238 ? -72.115 -26.199 102.698 1.00 57.59 238 GLU A CA 1
ATOM 1916 C C . GLU A 1 238 ? -71.853 -27.196 103.853 1.00 57.59 238 GLU A C 1
ATOM 1918 O O . GLU A 1 238 ? -72.792 -27.707 104.472 1.00 57.59 238 GLU A O 1
ATOM 1923 N N . GLU A 1 239 ? -70.588 -27.442 104.221 1.00 55.06 239 GLU A N 1
ATOM 1924 C CA . GLU A 1 239 ? -70.231 -28.277 105.382 1.00 55.06 239 GLU A CA 1
ATOM 1925 C C . GLU A 1 239 ? -70.545 -27.597 106.735 1.00 55.06 239 GLU A C 1
ATOM 1927 O O . GLU A 1 239 ? -71.006 -28.269 107.668 1.00 55.06 239 GLU A O 1
ATOM 1932 N N . ASN A 1 240 ? -70.375 -26.276 106.856 1.00 50.91 240 ASN A N 1
ATOM 1933 C CA . ASN A 1 240 ? -70.718 -25.512 108.066 1.00 50.91 240 ASN A CA 1
ATOM 1934 C C . ASN A 1 240 ? -72.235 -25.313 108.244 1.00 50.91 240 ASN A C 1
ATOM 1936 O O . ASN A 1 240 ? -72.733 -25.372 109.371 1.00 50.91 240 ASN A O 1
ATOM 1940 N N . GLU A 1 241 ? -72.995 -25.133 107.162 1.00 48.88 241 GLU A N 1
ATOM 1941 C CA . GLU A 1 241 ? -74.462 -25.069 107.219 1.00 48.88 241 GLU A CA 1
ATOM 1942 C C . GLU A 1 241 ? -75.059 -26.440 107.600 1.00 48.88 241 GLU A C 1
ATOM 1944 O O . GLU A 1 241 ? -76.054 -26.509 108.323 1.00 48.88 241 GLU A O 1
ATOM 1949 N N . SER A 1 242 ? -74.379 -27.546 107.261 1.00 50.50 242 SER A N 1
ATOM 1950 C CA . SER A 1 242 ? -74.756 -28.898 107.706 1.00 50.50 242 SER A CA 1
ATOM 1951 C C . SER A 1 242 ? -74.437 -29.213 109.181 1.00 50.50 242 SER A C 1
ATOM 1953 O O . SER A 1 242 ? -75.012 -30.145 109.742 1.00 50.50 242 SER A O 1
ATOM 1955 N N . THR A 1 243 ? -73.555 -28.446 109.840 1.00 49.81 243 THR A N 1
ATOM 1956 C CA . THR A 1 243 ? -73.171 -28.667 111.251 1.00 49.81 243 THR A CA 1
ATOM 1957 C C . THR A 1 243 ? -73.918 -27.783 112.254 1.00 49.81 243 THR A C 1
ATOM 1959 O O . THR A 1 243 ? -73.933 -28.115 113.441 1.00 49.81 243 THR A O 1
ATOM 1962 N N . MET A 1 244 ? -74.602 -26.716 111.819 1.00 47.50 244 MET A N 1
ATOM 1963 C CA . MET A 1 244 ? -75.429 -25.877 112.705 1.00 47.50 244 MET A CA 1
ATOM 1964 C C . MET A 1 244 ? -76.852 -26.428 112.939 1.00 47.50 244 MET A C 1
ATOM 1966 O O . MET A 1 244 ? -77.527 -25.969 113.857 1.00 47.50 244 MET A O 1
ATOM 1970 N N . ASP A 1 245 ? -77.284 -27.452 112.188 1.00 43.78 245 ASP A N 1
ATOM 1971 C CA . ASP A 1 245 ? -78.565 -28.161 112.399 1.00 43.78 245 ASP A CA 1
ATOM 1972 C C . ASP A 1 245 ? -78.422 -29.443 113.257 1.00 43.78 245 ASP A C 1
ATOM 1974 O O . ASP A 1 245 ? -79.340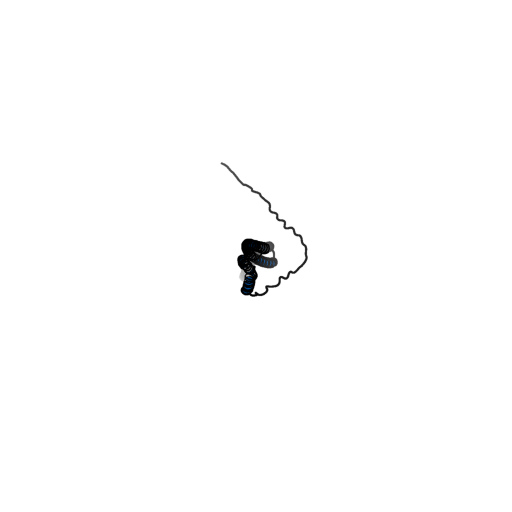 -30.255 113.383 1.00 43.78 245 ASP A O 1
ATOM 1978 N N . THR A 1 246 ? -77.266 -29.631 113.908 1.00 46.22 246 THR A N 1
ATOM 1979 C CA . THR A 1 246 ? -77.061 -30.671 114.929 1.00 46.22 246 THR A CA 1
ATOM 1980 C C . THR A 1 246 ? -76.217 -30.172 116.105 1.00 46.22 246 THR A C 1
ATOM 1982 O O . THR A 1 246 ? -75.057 -30.565 116.223 1.00 46.22 246 THR A O 1
ATOM 1985 N N . SER A 1 247 ? -76.783 -29.338 116.990 1.00 34.75 247 SER A N 1
ATOM 1986 C CA . SER A 1 247 ? -76.597 -29.348 118.467 1.00 34.75 247 SER A CA 1
ATOM 1987 C C . SER A 1 247 ? -77.308 -28.182 119.150 1.00 34.75 247 SER A C 1
ATOM 1989 O O . SER A 1 247 ? -77.155 -27.036 118.681 1.00 34.75 247 SER A O 1
#

pLDDT: mean 77.38, std 23.44, range [31.42, 98.44]